Protein 3K2N (pdb70)

Nearest PDB structures (foldseek):
  3k2n-assembly1_B  TM=9.820E-01  e=3.829E-29  Chlorobaculum tepidum TLS
  6oei-assembly1_A-2  TM=9.384E-01  e=1.139E-25  Saccharomyces cerevisiae S288C
  8avv-assembly1_A  TM=6.866E-01  e=2.394E-05  Deinococcus radiodurans R1 = ATCC 13939 = DSM 20539
  8avv-assembly1_B  TM=6.866E-01  e=2.255E-05  Deinococcus radiodurans R1 = ATCC 13939 = DSM 20539
  3hcy-assembly1_B  TM=7.473E-01  e=1.065E-04  Sinorhizobium meliloti 1021

Sequence (348 aa):
SNAALKLQYIGDAIGTIRDPQELFRTVTDKLRLLFAFDSAVIITIDRERREASVFFELRFELPEQLRHQTRSIAGTWLEGHLDDRTVTVASIARDIPSFGADGAPLLWTLHELGRQIVLSPLRSGGRVIGFLSFVSAEEKLWSDGDKSLLSGVSSSIAIAVSNALAYEELRQRESNAALKLQYIGDAIGTIRDPQELFRTVTDKLRLLFAFDSAVIITIDRERREASVFFELRFELPEQLRHQTRSIAGTWLEGHLDDRTVTVASIARDIPSFGADGAPLLWTLHELGRQIVLSPLRSGGRVIGFLSFVSAEEKLWSDGDKSLLSGVSSSIAIAVSNALAYEELRQRE

Structure (mmCIF, N/CA/C/O backbone):
data_3K2N
#
_entry.id   3K2N
#
_cell.length_a   55.121
_cell.length_b   81.250
_cell.length_c   83.522
_cell.angle_alpha   90.00
_cell.angle_beta   90.00
_cell.angle_gamma   90.00
#
_symmetry.space_group_name_H-M   'P 21 21 21'
#
loop_
_entity.id
_entity.type
_entity.pdbx_description
1 polymer 'Sigma-54-dependent transcriptional regulator'
2 water water
#
loop_
_atom_site.group_PDB
_atom_site.id
_atom_site.type_symbol
_atom_site.label_atom_id
_atom_site.label_alt_id
_atom_site.label_comp_id
_atom_site.label_asym_id
_atom_site.label_entity_id
_atom_site.label_seq_id
_atom_site.pdbx_PDB_ins_code
_atom_site.Cartn_x
_atom_site.Cartn_y
_atom_site.Cartn_z
_atom_site.occupancy
_atom_site.B_iso_or_equiv
_atom_site.auth_seq_id
_atom_site.auth_comp_id
_atom_site.auth_asym_id
_atom_site.auth_atom_id
_atom_site.pdbx_PDB_model_num
ATOM 1 N N . SER A 1 1 ? 41.044 61.149 43.920 1.00 105.87 -2 SER A N 1
ATOM 2 C CA . SER A 1 1 ? 39.653 61.231 44.354 1.00 106.27 -2 SER A CA 1
ATOM 3 C C . SER A 1 1 ? 38.692 60.665 43.304 1.00 105.76 -2 SER A C 1
ATOM 4 O O . SER A 1 1 ? 39.016 59.693 42.611 1.00 103.37 -2 SER A O 1
ATOM 7 N N . ASN A 1 2 ? 37.511 61.271 43.199 1.00 102.90 -1 ASN A N 1
ATOM 8 C CA . ASN A 1 2 ? 36.518 60.842 42.223 1.00 99.84 -1 ASN A CA 1
ATOM 9 C C . ASN A 1 2 ? 36.860 61.315 40.805 1.00 90.16 -1 ASN A C 1
ATOM 10 O O . ASN A 1 2 ? 36.215 60.910 39.836 1.00 92.00 -1 ASN A O 1
ATOM 15 N N . ALA A 1 3 ? 37.875 62.166 40.687 1.00 77.26 0 ALA A N 1
ATOM 16 C CA . ALA A 1 3 ? 38.300 62.664 39.382 1.00 68.54 0 ALA A CA 1
ATOM 17 C C . ALA A 1 3 ? 38.675 61.508 38.446 1.00 67.27 0 ALA A C 1
ATOM 18 O O . ALA A 1 3 ? 38.207 61.442 37.308 1.00 62.95 0 ALA A O 1
ATOM 20 N N . ALA A 1 4 ? 39.505 60.590 38.938 1.00 64.88 1 ALA A N 1
ATOM 21 C CA . ALA A 1 4 ? 39.933 59.433 38.148 1.00 64.00 1 ALA A CA 1
ATOM 22 C C . ALA A 1 4 ? 38.807 58.432 37.954 1.00 66.33 1 ALA A C 1
ATOM 23 O O . ALA A 1 4 ? 38.691 57.796 36.905 1.00 62.70 1 ALA A O 1
ATOM 25 N N . LEU A 1 5 ? 37.992 58.294 38.993 1.00 73.44 2 LEU A N 1
ATOM 26 C CA . LEU A 1 5 ? 36.844 57.408 38.981 1.00 69.80 2 LEU A CA 1
ATOM 27 C C . LEU A 1 5 ? 35.903 57.812 37.859 1.00 59.88 2 LEU A C 1
ATOM 28 O O . LEU A 1 5 ? 35.403 56.970 37.110 1.00 61.11 2 LEU A O 1
ATOM 33 N N . LYS A 1 6 ? 35.673 59.115 37.749 1.00 57.48 3 LYS A N 1
ATOM 34 C CA . LYS A 1 6 ? 34.700 59.640 36.799 1.00 62.07 3 LYS A CA 1
ATOM 35 C C . LYS A 1 6 ? 35.206 59.556 35.366 1.00 56.65 3 LYS A C 1
ATOM 36 O O . LYS A 1 6 ? 34.428 59.380 34.433 1.00 60.33 3 LYS A O 1
ATOM 42 N N . LEU A 1 7 ? 36.518 59.692 35.201 1.00 46.50 4 LEU A N 1
ATOM 43 C CA . LEU A 1 7 ? 37.125 59.603 33.890 1.00 43.77 4 LEU A CA 1
ATOM 44 C C . LEU A 1 7 ? 36.991 58.190 33.352 1.00 43.80 4 LEU A C 1
ATOM 45 O O . LEU A 1 7 ? 36.660 57.989 32.192 1.00 45.95 4 LEU A O 1
ATOM 58 N N . GLN A 1 9 ? 34.649 55.910 34.321 1.00 47.07 6 GLN A N 1
ATOM 59 C CA . GLN A 1 9 ? 33.250 55.783 33.946 1.00 55.28 6 GLN A CA 1
ATOM 60 C C . GLN A 1 9 ? 32.928 56.453 32.597 1.00 52.78 6 GLN A C 1
ATOM 61 O O . GLN A 1 9 ? 32.226 55.878 31.762 1.00 58.26 6 GLN A O 1
ATOM 67 N N . TYR A 1 10 ? 33.453 57.649 32.365 1.00 43.95 7 TYR A N 1
ATOM 68 C CA . TYR A 1 10 ? 33.253 58.284 31.074 1.00 47.77 7 TYR A CA 1
ATOM 69 C C . TYR A 1 10 ? 33.791 57.452 29.887 1.00 44.20 7 TYR A C 1
ATOM 70 O O . TYR A 1 10 ? 33.113 57.290 28.877 1.00 48.88 7 TYR A O 1
ATOM 79 N N . ILE A 1 11 ? 35.015 56.953 30.001 1.00 37.54 8 ILE A N 1
ATOM 80 C CA . ILE A 1 11 ? 35.599 56.096 28.972 1.00 46.88 8 ILE A CA 1
ATOM 81 C C . ILE A 1 11 ? 34.752 54.843 28.769 1.00 46.88 8 ILE A C 1
ATOM 82 O O . ILE A 1 11 ? 34.435 54.462 27.641 1.00 53.15 8 ILE A O 1
ATOM 87 N N . GLY A 1 12 ? 34.392 54.202 29.874 1.00 39.70 9 GLY A N 1
ATOM 88 C CA . GLY A 1 12 ? 33.543 53.028 29.827 1.00 43.88 9 GLY A CA 1
ATOM 89 C C . GLY A 1 12 ? 32.312 53.313 29.008 1.00 44.60 9 GLY A C 1
ATOM 90 O O . GLY A 1 12 ? 32.000 52.612 28.052 1.00 51.79 9 GLY A O 1
ATOM 91 N N . ASP A 1 13 ? 31.616 54.369 29.389 1.00 50.35 10 ASP A N 1
ATOM 92 C CA . ASP A 1 13 ? 30.433 54.816 28.678 1.00 57.42 10 ASP A CA 1
ATOM 93 C C . ASP A 1 13 ? 30.735 55.025 27.194 1.00 62.08 10 ASP A C 1
ATOM 94 O O . ASP A 1 13 ? 30.009 54.526 26.327 1.00 67.18 10 ASP A O 1
ATOM 99 N N . ALA A 1 14 ? 31.811 55.755 26.903 1.00 49.99 11 ALA A N 1
ATOM 100 C CA . ALA A 1 14 ? 32.169 56.055 25.523 1.00 43.69 11 ALA A CA 1
ATOM 101 C C . ALA A 1 14 ? 32.372 54.770 24.699 1.00 48.53 11 ALA A C 1
ATOM 102 O O . ALA A 1 14 ? 31.946 54.678 23.550 1.00 41.04 11 ALA A O 1
ATOM 104 N N . ILE A 1 15 ? 33.005 53.773 25.308 1.00 52.08 12 ILE A N 1
ATOM 105 C CA . ILE A 1 15 ? 33.282 52.507 24.644 1.00 47.02 12 ILE A CA 1
ATOM 106 C C . ILE A 1 15 ? 32.016 51.770 24.254 1.00 49.85 12 ILE A C 1
ATOM 107 O O . ILE A 1 15 ? 31.906 51.237 23.138 1.00 56.27 12 ILE A O 1
ATOM 112 N N . GLY A 1 16 ? 31.062 51.736 25.178 1.00 47.77 13 GLY A N 1
ATOM 113 C CA . GLY A 1 16 ? 29.835 50.991 24.971 1.00 56.38 13 GLY A CA 1
ATOM 114 C C . GLY A 1 16 ? 28.798 51.754 24.172 1.00 71.86 13 GLY A C 1
ATOM 115 O O . GLY A 1 16 ? 27.660 51.305 24.022 1.00 75.36 13 GLY A O 1
ATOM 116 N N . THR A 1 17 ? 29.190 52.914 23.657 1.00 77.06 14 THR A N 1
ATOM 117 C CA . THR A 1 17 ? 28.263 53.769 22.931 1.00 72.00 14 THR A CA 1
ATOM 118 C C . THR A 1 17 ? 28.819 54.184 21.577 1.00 70.69 14 THR A C 1
ATOM 119 O O . THR A 1 17 ? 28.248 53.865 20.548 1.00 77.92 14 THR A O 1
ATOM 123 N N . ILE A 1 18 ? 29.935 54.895 21.573 1.00 73.70 15 ILE A N 1
ATOM 124 C CA . ILE A 1 18 ? 30.495 55.386 20.321 1.00 67.61 15 ILE A CA 1
ATOM 125 C C . ILE A 1 18 ? 30.860 54.238 19.403 1.00 71.02 15 ILE A C 1
ATOM 126 O O . ILE A 1 18 ? 31.646 53.365 19.774 1.00 70.65 15 ILE A O 1
ATOM 131 N N . ARG A 1 19 ? 30.290 54.261 18.199 1.00 75.72 16 ARG A N 1
ATOM 132 C CA . ARG A 1 19 ? 30.450 53.176 17.234 1.00 83.84 16 ARG A CA 1
ATOM 133 C C . ARG A 1 19 ? 31.804 53.130 16.512 1.00 87.28 16 ARG A C 1
ATOM 134 O O . ARG A 1 19 ? 32.478 52.096 16.527 1.00 92.67 16 ARG A O 1
ATOM 142 N N . ASP A 1 20 ? 32.211 54.231 15.884 1.00 81.79 17 ASP A N 1
ATOM 143 C CA . ASP A 1 20 ? 33.481 54.225 15.148 1.00 84.65 17 ASP A CA 1
ATOM 144 C C . ASP A 1 20 ? 34.729 54.546 15.992 1.00 80.02 17 ASP A C 1
ATOM 145 O O . ASP A 1 20 ? 34.719 55.457 16.821 1.00 77.94 17 ASP A O 1
ATOM 150 N N . PRO A 1 21 ? 35.812 53.790 15.766 1.00 73.55 18 PRO A N 1
ATOM 151 C CA . PRO A 1 21 ? 37.073 53.871 16.512 1.00 71.73 18 PRO A CA 1
ATOM 152 C C . PRO A 1 21 ? 37.745 55.237 16.480 1.00 67.46 18 PRO A C 1
ATOM 153 O O . PRO A 1 21 ? 38.139 55.738 17.529 1.00 69.78 18 PRO A O 1
ATOM 157 N N . GLN A 1 22 ? 37.895 55.833 15.306 1.00 69.64 19 GLN A N 1
ATOM 158 C CA . GLN A 1 22 ? 38.653 57.074 15.231 1.00 79.60 19 GLN A CA 1
ATOM 159 C C . GLN A 1 22 ? 38.040 58.197 16.060 1.00 77.42 19 GLN A C 1
ATOM 160 O O . GLN A 1 22 ? 38.762 59.024 16.620 1.00 85.59 19 GLN A O 1
ATOM 166 N N . GLU A 1 23 ? 36.718 58.214 16.168 1.00 63.58 20 GLU A N 1
ATOM 167 C CA . GLU A 1 23 ? 36.075 59.223 16.999 1.00 66.31 20 GLU A CA 1
ATOM 168 C C . GLU A 1 23 ? 36.012 58.804 18.471 1.00 68.35 20 GLU A C 1
ATOM 169 O O . GLU A 1 23 ? 35.921 59.655 19.355 1.00 65.19 20 GLU A O 1
ATOM 175 N N . LEU A 1 24 ? 36.051 57.497 18.732 1.00 62.17 21 LEU A N 1
ATOM 176 C CA . LEU A 1 24 ? 36.098 57.005 20.102 1.00 51.53 21 LEU A CA 1
ATOM 177 C C . LEU A 1 24 ? 37.357 57.542 20.738 1.00 60.56 21 LEU A C 1
ATOM 178 O O . LEU A 1 24 ? 37.314 58.229 21.773 1.00 58.06 21 LEU A O 1
ATOM 183 N N . PHE A 1 25 ? 38.479 57.228 20.091 1.00 61.98 22 PHE A N 1
ATOM 184 C CA . PHE A 1 25 ? 39.800 57.503 20.643 1.00 60.43 22 PHE A CA 1
ATOM 185 C C . PHE A 1 25 ? 40.163 58.981 20.666 1.00 52.41 22 PHE A C 1
ATOM 186 O O . PHE A 1 25 ? 40.997 59.396 21.464 1.00 56.12 22 PHE A O 1
ATOM 194 N N . ARG A 1 26 ? 39.532 59.777 19.814 1.00 45.29 23 ARG A N 1
ATOM 195 C CA . ARG A 1 26 ? 39.656 61.228 19.951 1.00 55.88 23 ARG A CA 1
ATOM 196 C C . ARG A 1 26 ? 39.011 61.677 21.266 1.00 52.85 23 ARG A C 1
ATOM 197 O O . ARG A 1 26 ? 39.624 62.381 22.082 1.00 49.33 23 ARG A O 1
ATOM 205 N N . THR A 1 27 ? 37.774 61.245 21.477 1.00 54.90 24 THR A N 1
ATOM 206 C CA . THR A 1 27 ? 37.038 61.629 22.675 1.00 62.26 24 THR A CA 1
ATOM 207 C C . THR A 1 27 ? 37.776 61.202 23.947 1.00 55.13 24 THR A C 1
ATOM 208 O O . THR A 1 27 ? 37.864 61.973 24.912 1.00 51.02 24 THR A O 1
ATOM 212 N N . VAL A 1 28 ? 38.309 59.980 23.930 1.00 45.18 25 VAL A N 1
ATOM 213 C CA . VAL A 1 28 ? 39.061 59.452 25.059 1.00 51.14 25 VAL A CA 1
ATOM 214 C C . VAL A 1 28 ? 40.377 60.210 25.323 1.00 51.63 25 VAL A C 1
ATOM 215 O O . VAL A 1 28 ? 40.663 60.589 26.470 1.00 52.39 25 VAL A O 1
ATOM 219 N N . THR A 1 29 ? 41.175 60.406 24.270 1.00 39.61 26 THR A N 1
ATOM 220 C CA . THR A 1 29 ? 42.398 61.209 24.365 1.00 50.29 26 THR A CA 1
ATOM 221 C C . THR A 1 29 ? 42.127 62.606 24.933 1.00 53.66 26 THR A C 1
ATOM 222 O O . THR A 1 29 ? 42.871 63.099 25.782 1.00 53.69 26 THR A O 1
ATOM 226 N N . ASP A 1 30 ? 41.064 63.245 24.462 1.00 56.52 27 ASP A N 1
ATOM 227 C CA . ASP A 1 30 ? 40.751 64.587 24.927 1.00 78.73 27 ASP A CA 1
ATOM 228 C C . ASP A 1 30 ? 40.471 64.609 26.440 1.00 73.66 27 ASP A C 1
ATOM 229 O O . ASP A 1 30 ? 40.937 65.506 27.168 1.00 64.16 27 ASP A O 1
ATOM 234 N N . LYS A 1 31 ? 39.719 63.617 26.908 1.00 62.34 28 LYS A N 1
ATOM 235 C CA . LYS A 1 31 ? 39.356 63.548 28.316 1.00 62.55 28 LYS A CA 1
ATOM 236 C C . LYS A 1 31 ? 40.546 63.187 29.222 1.00 62.63 28 LYS A C 1
ATOM 237 O O . LYS A 1 31 ? 40.660 63.694 30.334 1.00 54.97 28 LYS A O 1
ATOM 243 N N . LEU A 1 32 ? 41.441 62.330 28.741 1.00 63.79 29 LEU A N 1
ATOM 244 C CA . LEU A 1 32 ? 42.665 62.040 29.475 1.00 53.82 29 LEU A CA 1
ATOM 245 C C . LEU A 1 32 ? 43.359 63.323 29.925 1.00 49.57 29 LEU A C 1
ATOM 246 O O . LEU A 1 32 ? 44.136 63.301 30.880 1.00 53.73 29 LEU A O 1
ATOM 251 N N . ARG A 1 33 ? 43.084 64.434 29.239 1.00 47.32 30 ARG A N 1
ATOM 252 C CA . ARG A 1 33 ? 43.765 65.715 29.512 1.00 53.71 30 ARG A CA 1
ATOM 253 C C . ARG A 1 33 ? 43.294 66.387 30.807 1.00 55.97 30 ARG A C 1
ATOM 254 O O . ARG A 1 33 ? 43.843 67.396 31.231 1.00 53.17 30 ARG A O 1
ATOM 262 N N . LEU A 1 34 ? 42.271 65.817 31.429 1.00 54.91 31 LEU A N 1
ATOM 263 C CA . LEU A 1 34 ? 41.795 66.320 32.699 1.00 51.24 31 LEU A CA 1
ATOM 264 C C . LEU A 1 34 ? 42.646 65.785 33.839 1.00 55.17 31 LEU A C 1
ATOM 265 O O . LEU A 1 34 ? 42.816 66.462 34.861 1.00 59.18 31 LEU A O 1
ATOM 270 N N . LEU A 1 35 ? 43.203 64.585 33.666 1.00 54.54 32 LEU A N 1
ATOM 271 C CA . LEU A 1 35 ? 44.128 64.053 34.675 1.00 46.44 32 LEU A CA 1
ATOM 272 C C . LEU A 1 35 ? 45.621 64.134 34.320 1.00 38.86 32 LEU A C 1
ATOM 273 O O . LEU A 1 35 ? 46.463 64.185 35.196 1.00 46.42 32 LEU A O 1
ATOM 278 N N . PHE A 1 36 ? 45.952 64.151 33.042 1.00 34.88 33 PHE A N 1
ATOM 279 C CA . PHE A 1 36 ? 47.330 63.902 32.655 1.00 36.73 33 PHE A CA 1
ATOM 280 C C . PHE A 1 36 ? 47.811 65.010 31.748 1.00 40.97 33 PHE A C 1
ATOM 281 O O . PHE A 1 36 ? 47.037 65.554 30.963 1.00 47.73 33 PHE A O 1
ATOM 289 N N . ALA A 1 37 ? 49.082 65.365 31.893 1.00 37.57 34 ALA A N 1
ATOM 290 C CA . ALA A 1 37 ? 49.691 66.386 31.060 1.00 42.43 34 ALA A CA 1
ATOM 291 C C . ALA A 1 37 ? 50.589 65.746 29.987 1.00 49.89 34 ALA A C 1
ATOM 292 O O . ALA A 1 37 ? 51.374 64.837 30.283 1.00 59.07 34 ALA A O 1
ATOM 294 N N . PHE A 1 38 ? 50.441 66.211 28.744 1.00 34.67 35 PHE A N 1
ATOM 295 C CA . PHE A 1 38 ? 51.203 65.708 27.614 1.00 45.09 35 PHE A CA 1
ATOM 296 C C . PHE A 1 38 ? 50.839 66.617 26.464 1.00 46.32 35 PHE A C 1
ATOM 297 O O . PHE A 1 38 ? 49.768 67.214 26.462 1.00 46.96 35 PHE A O 1
ATOM 305 N N . ASP A 1 39 ? 51.724 66.721 25.484 1.00 36.28 36 ASP A N 1
ATOM 306 C CA . ASP A 1 39 ? 51.406 67.490 24.312 1.00 39.44 36 ASP A CA 1
ATOM 307 C C . ASP A 1 39 ? 50.824 66.586 23.223 1.00 44.54 36 ASP A C 1
ATOM 308 O O . ASP A 1 39 ? 49.882 66.980 22.541 1.00 55.03 36 ASP A O 1
ATOM 313 N N . SER A 1 40 ? 51.346 65.368 23.086 1.00 43.25 37 SER A N 1
ATOM 314 C CA . SER A 1 40 ? 50.934 64.473 21.994 1.00 41.57 37 SER A CA 1
ATOM 315 C C . SER A 1 40 ? 50.785 63.026 22.438 1.00 45.93 37 SER A C 1
ATOM 316 O O . SER A 1 40 ? 51.614 62.512 23.178 1.00 48.13 37 SER A O 1
ATOM 319 N N . ALA A 1 41 ? 49.750 62.351 21.952 1.00 46.77 38 ALA A N 1
ATOM 320 C CA . ALA A 1 41 ? 49.516 60.971 22.358 1.00 48.59 38 ALA A CA 1
ATOM 321 C C . ALA A 1 41 ? 49.336 60.024 21.170 1.00 53.66 38 ALA A C 1
ATOM 322 O O . ALA A 1 41 ? 48.794 60.415 20.141 1.00 53.38 38 ALA A O 1
ATOM 324 N N . VAL A 1 42 ? 49.807 58.783 21.309 1.00 51.03 39 VAL A N 1
ATOM 325 C CA . VAL A 1 42 ? 49.584 57.758 20.282 1.00 47.31 39 VAL A CA 1
ATOM 326 C C . VAL A 1 42 ? 49.328 56.384 20.882 1.00 50.26 39 VAL A C 1
ATOM 327 O O . VAL A 1 42 ? 49.858 56.029 21.929 1.00 51.01 39 VAL A O 1
ATOM 331 N N . ILE A 1 43 ? 48.494 55.614 20.204 1.00 46.51 40 ILE A N 1
ATOM 332 C CA . ILE A 1 43 ? 48.304 54.231 20.554 1.00 35.68 40 ILE A CA 1
ATOM 333 C C . ILE A 1 43 ? 49.018 53.430 19.487 1.00 43.68 40 ILE A C 1
ATOM 334 O O . ILE A 1 43 ? 48.744 53.572 18.304 1.00 47.66 40 ILE A O 1
ATOM 339 N N . ILE A 1 44 ? 49.936 52.588 19.922 1.00 44.63 41 ILE A N 1
ATOM 340 C CA . ILE A 1 44 ? 50.715 51.757 19.030 1.00 45.39 41 ILE A CA 1
ATOM 341 C C . ILE A 1 44 ? 50.392 50.328 19.356 1.00 36.35 41 ILE A C 1
ATOM 342 O O . ILE A 1 44 ? 50.256 49.974 20.522 1.00 35.09 41 ILE A O 1
ATOM 347 N N . THR A 1 45 ? 50.266 49.504 18.329 1.00 38.59 42 THR A N 1
ATOM 3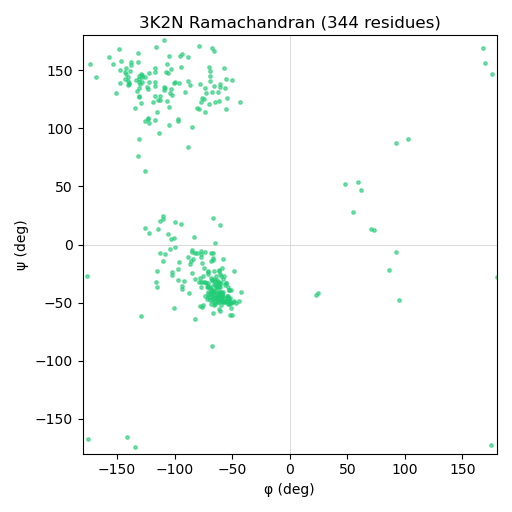48 C CA . THR A 1 45 ? 50.062 48.090 18.551 1.00 40.08 42 THR A CA 1
ATOM 349 C C . THR A 1 45 ? 51.322 47.347 18.200 1.00 38.84 42 THR A C 1
ATOM 350 O O . THR A 1 45 ? 52.074 47.742 17.306 1.00 44.66 42 THR A O 1
ATOM 354 N N . ILE A 1 46 ? 51.531 46.258 18.916 1.00 33.75 43 ILE A N 1
ATOM 355 C CA . ILE A 1 46 ? 52.754 45.476 18.838 1.00 40.14 43 ILE A CA 1
ATOM 356 C C . ILE A 1 46 ? 52.524 44.119 18.151 1.00 40.40 43 ILE A C 1
ATOM 357 O O . ILE A 1 46 ? 51.530 43.457 18.416 1.00 44.87 43 ILE A O 1
ATOM 362 N N . ASP A 1 47 ? 53.422 43.732 17.245 1.00 39.79 44 ASP A N 1
ATOM 363 C CA . ASP A 1 47 ? 53.462 42.362 16.715 1.00 41.61 44 ASP A CA 1
ATOM 364 C C . ASP A 1 47 ? 54.763 41.703 17.189 1.00 46.75 44 ASP A C 1
ATOM 365 O O . ASP A 1 47 ? 55.814 41.878 16.573 1.00 45.41 44 ASP A O 1
ATOM 370 N N . ARG A 1 48 ? 54.696 40.956 18.288 1.00 54.22 45 ARG A N 1
ATOM 371 C CA . ARG A 1 48 ? 55.915 40.527 18.964 1.00 59.03 45 ARG A CA 1
ATOM 372 C C . ARG A 1 48 ? 56.773 39.648 18.075 1.00 56.61 45 ARG A C 1
ATOM 373 O O . ARG A 1 48 ? 57.980 39.846 17.995 1.00 64.11 45 ARG A O 1
ATOM 381 N N . GLU A 1 49 ? 56.139 38.694 17.401 1.00 52.55 46 GLU A N 1
ATOM 382 C CA . GLU A 1 49 ? 56.848 37.740 16.552 1.00 59.11 46 GLU A CA 1
ATOM 383 C C . GLU A 1 49 ? 57.402 38.355 15.284 1.00 65.16 46 GLU A C 1
ATOM 384 O O . GLU A 1 49 ? 58.524 38.036 14.879 1.00 65.48 46 GLU A O 1
ATOM 390 N N . ARG A 1 50 ? 56.625 39.229 14.648 1.00 59.26 47 ARG A N 1
ATOM 391 C CA . ARG A 1 50 ? 57.143 39.931 13.480 1.00 54.05 47 ARG A CA 1
ATOM 392 C C . ARG A 1 50 ? 58.094 41.059 13.871 1.00 48.48 47 ARG A C 1
ATOM 393 O O . ARG A 1 50 ? 58.780 41.598 13.012 1.00 52.35 47 ARG A O 1
ATOM 401 N N . ARG A 1 51 ? 58.154 41.393 15.163 1.00 45.65 48 ARG A N 1
ATOM 402 C CA . ARG A 1 51 ? 59.037 42.459 15.647 1.00 42.80 48 ARG A CA 1
ATOM 403 C C . ARG A 1 51 ? 58.664 43.767 14.959 1.00 36.18 48 ARG A C 1
ATOM 404 O O . ARG A 1 51 ? 59.498 44.422 14.342 1.00 40.96 48 ARG A O 1
ATOM 412 N N . GLU A 1 52 ? 57.394 44.126 15.049 1.00 32.96 49 GLU A N 1
ATOM 413 C CA . GLU A 1 52 ? 56.885 45.274 14.334 1.00 35.96 49 GLU A CA 1
ATOM 414 C C . GLU A 1 52 ? 55.942 46.111 15.184 1.00 39.93 49 GLU A C 1
ATOM 415 O O . GLU A 1 52 ? 55.341 45.622 16.126 1.00 38.73 49 GLU A O 1
ATOM 421 N N . ALA A 1 53 ? 55.798 47.379 14.832 1.00 40.79 50 ALA A N 1
ATOM 422 C CA . ALA A 1 53 ? 54.861 48.240 15.532 1.00 39.18 50 ALA A CA 1
ATOM 423 C C . ALA A 1 53 ? 53.978 48.998 14.547 1.00 38.19 50 ALA A C 1
ATOM 424 O O . ALA A 1 53 ? 54.456 49.447 13.517 1.00 47.12 50 ALA A O 1
ATOM 426 N N . SER A 1 54 ? 52.693 49.141 14.867 1.00 35.00 51 SER A N 1
ATOM 427 C CA . SER A 1 54 ? 51.781 49.881 13.995 1.00 39.42 51 SER A CA 1
ATOM 428 C C . SER A 1 54 ? 51.140 51.034 14.728 1.00 41.79 51 SER A C 1
ATOM 429 O O . SER A 1 54 ? 50.758 50.909 15.888 1.00 45.74 51 SER A O 1
ATOM 432 N N . VAL A 1 55 ? 51.011 52.158 14.040 1.00 44.94 52 VAL A N 1
ATOM 433 C CA . VAL A 1 55 ? 50.273 53.282 14.589 1.00 47.22 52 VAL A CA 1
ATOM 434 C C . VAL A 1 55 ? 48.795 52.952 14.537 1.00 47.81 52 VAL A C 1
ATOM 435 O O . VAL A 1 55 ? 48.214 52.809 13.471 1.00 48.36 52 VAL A O 1
ATOM 439 N N . PHE A 1 56 ? 48.185 52.813 15.698 1.00 47.08 53 PHE A N 1
ATOM 440 C CA . PHE A 1 56 ? 46.781 52.467 15.753 1.00 47.75 53 PHE A CA 1
ATOM 441 C C . PHE A 1 56 ? 45.939 53.740 15.807 1.00 49.11 53 PHE A C 1
ATOM 442 O O . PHE A 1 56 ? 44.822 53.789 15.291 1.00 57.67 53 PHE A O 1
ATOM 450 N N . PHE A 1 57 ? 46.498 54.775 16.417 1.00 42.57 54 PHE A N 1
ATOM 451 C CA . PHE A 1 57 ? 45.814 56.040 16.541 1.00 43.69 54 PHE A CA 1
ATOM 452 C C . PHE A 1 57 ? 46.792 57.109 17.007 1.00 49.92 54 PHE A C 1
ATOM 453 O O . PHE A 1 57 ? 47.697 56.848 17.812 1.00 47.26 54 PHE A O 1
ATOM 461 N N . GLU A 1 58 ? 46.610 58.321 16.502 1.00 57.76 55 GLU A N 1
ATOM 462 C CA . GLU A 1 58 ? 47.488 59.420 16.876 1.00 60.64 55 GLU A CA 1
ATOM 463 C C . GLU A 1 58 ? 46.738 60.744 17.034 1.00 57.78 55 GLU A C 1
ATOM 464 O O . GLU A 1 58 ? 45.712 60.991 16.394 1.00 58.00 55 GLU A O 1
ATOM 478 N N . LEU A 1 60 ? 48.776 64.137 17.172 1.00 59.62 57 LEU A N 1
ATOM 479 C CA . LEU A 1 60 ? 50.074 64.811 17.203 1.00 58.20 57 LEU A CA 1
ATOM 480 C C . LEU A 1 60 ? 50.008 66.338 17.162 1.00 66.92 57 LEU A C 1
ATOM 481 O O . LEU A 1 60 ? 49.135 66.909 16.515 1.00 68.84 57 LEU A O 1
ATOM 486 N N . ARG A 1 61 ? 50.947 66.997 17.837 1.00 70.53 58 ARG A N 1
ATOM 487 C CA . ARG A 1 61 ? 51.046 68.455 17.761 1.00 77.49 58 ARG A CA 1
ATOM 488 C C . ARG A 1 61 ? 52.256 68.907 16.956 1.00 83.64 58 ARG A C 1
ATOM 489 O O . ARG A 1 61 ? 52.434 70.099 16.678 1.00 83.37 58 ARG A O 1
ATOM 497 N N . PHE A 1 62 ? 53.095 67.944 16.604 1.00 78.54 59 PHE A N 1
ATOM 498 C CA . PHE A 1 62 ? 54.192 68.195 15.692 1.00 72.89 59 PHE A CA 1
ATOM 499 C C . PHE A 1 62 ? 53.860 67.511 14.384 1.00 76.47 59 PHE A C 1
ATOM 500 O O . PHE A 1 62 ? 52.838 66.831 14.266 1.00 78.72 59 PHE A O 1
ATOM 508 N N . GLU A 1 63 ? 54.716 67.706 13.393 1.00 76.69 60 GLU A N 1
ATOM 509 C CA . GLU A 1 63 ? 54.672 66.873 12.210 1.00 84.30 60 GLU A CA 1
ATOM 510 C C . GLU A 1 63 ? 56.050 66.319 11.901 1.00 77.60 60 GLU A C 1
ATOM 511 O O . GLU A 1 63 ? 57.011 67.071 11.718 1.00 81.27 60 GLU A O 1
ATOM 517 N N . LEU A 1 64 ? 56.137 64.996 11.864 1.00 64.64 61 LEU A N 1
ATOM 518 C CA . LEU A 1 64 ? 57.384 64.320 11.542 1.00 71.55 61 LEU A CA 1
ATOM 519 C C . LEU A 1 64 ? 57.534 64.113 10.022 1.00 78.14 61 LEU A C 1
ATOM 520 O O . LEU A 1 64 ? 56.550 64.228 9.279 1.00 71.97 61 LEU A O 1
ATOM 525 N N . PRO A 1 65 ? 58.775 63.854 9.554 1.00 81.66 62 PRO A N 1
ATOM 526 C CA . PRO A 1 65 ? 59.016 63.631 8.126 1.00 87.84 62 PRO A CA 1
ATOM 527 C C . PRO A 1 65 ? 58.369 62.338 7.639 1.00 93.30 62 PRO A C 1
ATOM 528 O O . PRO A 1 65 ? 57.925 61.510 8.441 1.00 92.01 62 PRO A O 1
ATOM 532 N N . GLU A 1 66 ? 58.347 62.169 6.323 1.00 98.15 63 GLU A N 1
ATOM 533 C CA . GLU A 1 66 ? 57.597 61.098 5.682 1.00 106.49 63 GLU A CA 1
ATOM 534 C C . GLU A 1 66 ? 58.184 59.703 5.904 1.00 103.06 63 GLU A C 1
ATOM 535 O O . GLU A 1 66 ? 57.441 58.747 6.144 1.00 104.41 63 GLU A O 1
ATOM 541 N N . GLN A 1 67 ? 59.507 59.582 5.817 1.00 94.94 64 GLN A N 1
ATOM 542 C CA . GLN A 1 67 ? 60.164 58.287 5.996 1.00 94.51 64 GLN A CA 1
ATOM 543 C C . GLN A 1 67 ? 59.796 57.667 7.341 1.00 83.61 64 GLN A C 1
ATOM 544 O O . GLN A 1 67 ? 59.670 56.447 7.467 1.00 77.10 64 GLN A O 1
ATOM 550 N N . LEU A 1 68 ? 59.627 58.526 8.339 1.00 82.84 65 LEU A N 1
ATOM 551 C CA . LEU A 1 68 ? 59.246 58.105 9.681 1.00 88.02 65 LEU A CA 1
ATOM 552 C C . LEU A 1 68 ? 57.734 58.187 9.867 1.00 81.69 65 LEU A C 1
ATOM 553 O O . LEU A 1 68 ? 57.237 58.198 10.994 1.00 66.10 65 LEU A O 1
ATOM 558 N N . ARG A 1 69 ? 57.007 58.251 8.757 1.00 83.35 66 ARG A N 1
ATOM 559 C CA . ARG A 1 69 ? 55.564 58.411 8.815 1.00 81.60 66 ARG A CA 1
ATOM 560 C C . ARG A 1 69 ? 54.855 57.148 8.370 1.00 78.28 66 ARG A C 1
ATOM 561 O O . ARG A 1 69 ? 53.690 57.196 7.967 1.00 74.23 66 ARG A O 1
ATOM 569 N N . HIS A 1 70 ? 55.561 56.021 8.446 1.00 76.49 67 HIS A N 1
ATOM 570 C CA . HIS A 1 70 ? 54.981 54.730 8.085 1.00 76.88 67 HIS A CA 1
ATOM 571 C C . HIS A 1 70 ? 54.086 54.186 9.180 1.00 65.68 67 HIS A C 1
ATOM 572 O O . HIS A 1 70 ? 54.416 54.271 10.353 1.00 70.38 67 HIS A O 1
ATOM 579 N N . GLN A 1 71 ? 52.952 53.622 8.791 1.00 58.87 68 GLN A N 1
ATOM 580 C CA . GLN A 1 71 ? 52.048 53.038 9.760 1.00 59.55 68 GLN A CA 1
ATOM 581 C C . GLN A 1 71 ? 52.669 51.823 10.484 1.00 56.14 68 GLN A C 1
ATOM 582 O O . GLN A 1 71 ? 52.402 51.604 11.665 1.00 51.36 68 GLN A O 1
ATOM 588 N N . THR A 1 72 ? 53.492 51.044 9.777 1.00 52.07 69 THR A N 1
ATOM 589 C CA . THR A 1 72 ? 54.176 49.890 10.370 1.00 50.44 69 THR A CA 1
ATOM 590 C C . THR A 1 72 ? 55.678 49.870 10.071 1.00 54.31 69 THR A C 1
ATOM 591 O O . THR A 1 72 ? 56.101 50.068 8.934 1.00 58.29 69 THR A O 1
ATOM 595 N N . ARG A 1 73 ? 56.474 49.598 11.101 1.00 54.15 70 ARG A N 1
ATOM 596 C CA . ARG A 1 73 ? 57.928 49.554 10.990 1.00 54.98 70 ARG A CA 1
ATOM 597 C C . ARG A 1 73 ? 58.499 48.496 11.931 1.00 52.24 70 ARG A C 1
ATOM 598 O O . ARG A 1 73 ? 57.851 48.113 12.904 1.00 51.06 70 ARG A O 1
ATOM 606 N N . SER A 1 74 ? 59.709 48.023 11.647 1.00 48.99 71 SER A N 1
ATOM 607 C CA . SER A 1 74 ? 60.384 47.087 12.549 1.00 49.65 71 SER A CA 1
ATOM 608 C C . SER A 1 74 ? 60.776 47.781 13.830 1.00 49.76 71 SER A C 1
ATOM 609 O O . SER A 1 74 ? 61.063 48.980 13.844 1.00 51.25 71 SER A O 1
ATOM 612 N N . ILE A 1 75 ? 60.788 47.016 14.911 1.00 49.83 72 ILE A N 1
ATOM 613 C CA . ILE A 1 75 ? 61.316 47.496 16.171 1.00 47.34 72 ILE A CA 1
ATOM 614 C C . ILE A 1 75 ? 62.378 46.526 16.659 1.00 44.95 72 ILE A C 1
ATOM 615 O O . ILE A 1 75 ? 62.775 46.572 17.827 1.00 48.79 72 ILE A O 1
ATOM 620 N N . ALA A 1 76 ? 62.819 45.645 15.758 1.00 39.15 73 ALA A N 1
ATOM 621 C CA . ALA A 1 76 ? 63.881 44.681 16.046 1.00 44.40 73 ALA A CA 1
ATOM 622 C C . ALA A 1 76 ? 65.157 45.360 16.543 1.00 52.36 73 ALA A C 1
ATOM 623 O O . ALA A 1 76 ? 65.775 46.144 15.815 1.00 53.91 73 ALA A O 1
ATOM 625 N N . GLY A 1 77 ? 65.531 45.045 17.786 1.00 47.51 74 GLY A N 1
ATOM 626 C CA . GLY A 1 77 ? 66.711 45.592 18.426 1.00 42.81 74 GLY A CA 1
ATOM 627 C C . GLY A 1 77 ? 66.594 47.042 18.853 1.00 48.92 74 GLY A C 1
ATOM 628 O O . GLY A 1 77 ? 67.595 47.667 19.191 1.00 57.09 74 GLY A O 1
ATOM 629 N N . THR A 1 78 ? 65.384 47.593 18.837 1.00 50.54 75 THR A N 1
ATOM 630 C CA . THR A 1 78 ? 65.214 48.986 19.235 1.00 44.95 75 THR A CA 1
ATOM 631 C C . THR A 1 78 ? 64.853 49.077 20.702 1.00 44.78 75 THR A C 1
ATOM 632 O O . THR A 1 78 ? 64.448 48.096 21.322 1.00 46.11 75 THR A O 1
ATOM 636 N N . TRP A 1 79 ? 64.999 50.277 21.249 1.00 40.15 76 TRP A N 1
ATOM 637 C CA . TRP A 1 79 ? 64.737 50.519 22.657 1.00 31.68 76 TRP A CA 1
ATOM 638 C C . TRP A 1 79 ? 63.345 50.023 23.067 1.00 41.71 76 TRP A C 1
ATOM 639 O O . TRP A 1 79 ? 63.169 49.465 24.149 1.00 47.06 76 TRP A O 1
ATOM 650 N N . LEU A 1 80 ? 62.359 50.225 22.196 1.00 46.89 77 LEU A N 1
ATOM 651 C CA . LEU A 1 80 ? 60.984 49.886 22.515 1.00 42.23 77 LEU A CA 1
ATOM 652 C C . LEU A 1 80 ? 60.787 48.378 22.694 1.00 49.18 77 LEU A C 1
ATOM 653 O O . LEU A 1 80 ? 59.982 47.942 23.525 1.00 47.72 77 LEU A O 1
ATOM 658 N N . GLU A 1 81 ? 61.533 47.589 21.924 1.00 45.45 78 GLU A N 1
ATOM 659 C CA . GLU A 1 81 ? 61.383 46.143 21.959 1.00 47.40 78 GLU A CA 1
ATOM 660 C C . GLU A 1 81 ? 61.706 45.613 23.348 1.00 45.03 78 GLU A C 1
ATOM 661 O O . GLU A 1 81 ? 61.277 44.523 23.731 1.00 51.31 78 GLU A O 1
ATOM 667 N N . GLY A 1 82 ? 62.464 46.394 24.103 1.00 40.19 79 GLY A N 1
ATOM 668 C CA . GLY A 1 82 ? 62.826 46.005 25.455 1.00 38.61 79 GLY A CA 1
ATOM 669 C C . GLY A 1 82 ? 61.730 46.265 26.483 1.00 43.13 79 GLY A C 1
ATOM 670 O O . GLY A 1 82 ? 61.863 45.855 27.618 1.00 45.59 79 GLY A O 1
ATOM 671 N N . HIS A 1 83 ? 60.649 46.937 26.092 1.00 39.89 80 HIS A N 1
ATOM 672 C CA . HIS A 1 83 ? 59.536 47.166 27.000 1.00 40.85 80 HIS A CA 1
ATOM 673 C C . HIS A 1 83 ? 58.370 46.212 26.781 1.00 42.45 80 HIS A C 1
ATOM 674 O O . HIS A 1 83 ? 57.318 46.327 27.406 1.00 39.13 80 HIS A O 1
ATOM 681 N N . LEU A 1 84 ? 58.572 45.249 25.902 1.00 44.67 81 LEU A N 1
ATOM 682 C CA . LEU A 1 84 ? 57.515 44.308 25.567 1.00 49.25 81 LEU A CA 1
ATOM 683 C C . LEU A 1 84 ? 56.926 43.504 26.749 1.00 41.59 81 LEU A C 1
ATOM 684 O O . LEU A 1 84 ? 55.879 42.882 26.609 1.00 52.75 81 LEU A O 1
ATOM 689 N N . ASP A 1 85 ? 57.578 43.527 27.907 1.00 35.23 82 ASP A N 1
ATOM 690 C CA . ASP A 1 85 ? 57.091 42.820 29.098 1.00 45.48 82 ASP A CA 1
ATOM 691 C C . ASP A 1 85 ? 56.692 43.726 30.259 1.00 50.75 82 ASP A C 1
ATOM 692 O O . ASP A 1 85 ? 56.508 43.246 31.386 1.00 51.42 82 ASP A O 1
ATOM 697 N N . ASP A 1 86 ? 56.564 45.023 29.999 1.00 40.08 83 ASP A N 1
ATOM 698 C CA . ASP A 1 86 ? 56.282 45.960 31.072 1.00 42.53 83 ASP A CA 1
ATOM 699 C C . ASP A 1 86 ? 54.926 45.780 31.735 1.00 41.60 83 ASP A C 1
ATOM 700 O O . ASP A 1 86 ? 53.894 45.608 31.066 1.00 42.96 83 ASP A O 1
ATOM 705 N N . ARG A 1 87 ? 54.939 45.861 33.063 1.00 47.00 84 ARG A N 1
ATOM 706 C CA . ARG A 1 87 ? 53.713 45.925 33.842 1.00 51.73 84 ARG A CA 1
ATOM 707 C C . ARG A 1 87 ? 53.364 47.385 34.187 1.00 57.99 84 ARG A C 1
ATOM 708 O O . ARG A 1 87 ? 52.188 47.723 34.283 1.00 67.90 84 ARG A O 1
ATOM 716 N N . THR A 1 88 ? 54.369 48.254 34.341 1.00 46.30 85 THR A N 1
ATOM 717 C CA . THR A 1 88 ? 54.119 49.620 34.832 1.00 45.35 85 THR A CA 1
ATOM 718 C C . THR A 1 88 ? 54.447 50.715 33.830 1.00 40.57 85 THR A C 1
ATOM 719 O O . THR A 1 88 ? 55.062 50.457 32.808 1.00 38.10 85 THR A O 1
ATOM 723 N N . VAL A 1 89 ? 54.052 51.949 34.149 1.00 45.84 86 VAL A N 1
ATOM 724 C CA . VAL A 1 89 ? 54.316 53.112 33.282 1.00 36.19 86 VAL A CA 1
ATOM 725 C C . VAL A 1 89 ? 55.800 53.504 33.229 1.00 36.53 86 VAL A C 1
ATOM 726 O O . VAL A 1 89 ? 56.537 53.352 34.197 1.00 44.75 86 VAL A O 1
ATOM 730 N N . THR A 1 90 ? 56.241 53.970 32.071 1.00 38.59 87 THR A N 1
ATOM 731 C CA . THR A 1 90 ? 57.600 54.468 31.908 1.00 38.04 87 THR A CA 1
ATOM 732 C C . THR A 1 90 ? 57.589 55.948 31.509 1.00 41.82 87 THR A C 1
ATOM 733 O O . THR A 1 90 ? 56.980 56.337 30.505 1.00 40.84 87 THR A O 1
ATOM 737 N N . VAL A 1 91 ? 58.254 56.765 32.317 1.00 36.81 88 VAL A N 1
ATOM 738 C CA . VAL A 1 91 ? 58.437 58.163 32.017 1.00 39.52 88 VAL A CA 1
ATOM 739 C C . VAL A 1 91 ? 59.910 58.373 31.814 1.00 43.97 88 VAL A C 1
ATOM 740 O O . VAL A 1 91 ? 60.689 58.204 32.743 1.00 54.28 88 VAL A O 1
ATOM 744 N N . ALA A 1 92 ? 60.294 58.720 30.591 1.00 36.78 89 ALA A N 1
ATOM 745 C CA . ALA A 1 92 ? 61.703 58.838 30.250 1.00 39.01 89 ALA A CA 1
ATOM 746 C C . ALA A 1 92 ? 62.071 60.149 29.554 1.00 39.61 89 ALA A C 1
ATOM 747 O O . ALA A 1 92 ? 61.353 60.625 28.658 1.00 41.36 89 ALA A O 1
ATOM 749 N N . SER A 1 93 ? 63.209 60.708 29.956 1.00 25.38 90 SER A N 1
ATOM 750 C CA . SER A 1 93 ? 63.875 61.755 29.179 1.00 44.83 90 SER A CA 1
ATOM 751 C C . SER A 1 93 ? 64.457 61.140 27.903 1.00 37.15 90 SER A C 1
ATOM 752 O O . SER A 1 93 ? 65.263 60.205 27.972 1.00 38.51 90 SER A O 1
ATOM 755 N N . ILE A 1 94 ? 64.020 61.652 26.752 1.00 34.57 91 ILE A N 1
ATOM 756 C CA . ILE A 1 94 ? 64.469 61.194 25.428 1.00 43.09 91 ILE A CA 1
ATOM 757 C C . ILE A 1 94 ? 65.989 61.206 25.300 1.00 43.73 91 ILE A C 1
ATOM 758 O O . ILE A 1 94 ? 66.596 60.236 24.849 1.00 51.86 91 ILE A O 1
ATOM 763 N N . ALA A 1 95 ? 66.593 62.307 25.726 1.00 42.66 92 ALA A N 1
ATOM 764 C CA . ALA A 1 95 ? 68.027 62.504 25.594 1.00 38.60 92 ALA A CA 1
ATOM 765 C C . ALA A 1 95 ? 68.879 61.935 26.729 1.00 43.68 92 ALA A C 1
ATOM 766 O O . ALA A 1 95 ? 70.087 61.792 26.558 1.00 53.02 92 ALA A O 1
ATOM 768 N N . ARG A 1 96 ? 68.283 61.618 27.880 1.00 46.45 93 ARG A N 1
ATOM 769 C CA . ARG A 1 96 ? 69.063 61.049 28.995 1.00 43.58 93 ARG A CA 1
ATOM 770 C C . ARG A 1 96 ? 68.702 59.609 29.391 1.00 45.68 93 ARG A C 1
ATOM 771 O O . ARG A 1 96 ? 69.579 58.839 29.759 1.00 43.92 93 ARG A O 1
ATOM 779 N N . ASP A 1 97 ? 67.419 59.249 29.327 1.00 47.95 94 ASP A N 1
ATOM 780 C CA . ASP A 1 97 ? 66.952 57.995 29.933 1.00 47.66 94 ASP A CA 1
ATOM 781 C C . ASP A 1 97 ? 67.015 56.762 29.044 1.00 51.27 94 ASP A C 1
ATOM 782 O O . ASP A 1 97 ? 66.842 55.650 29.536 1.00 47.33 94 ASP A O 1
ATOM 787 N N . ILE A 1 98 ? 67.280 56.974 27.752 1.00 53.38 95 ILE A N 1
ATOM 788 C CA . ILE A 1 98 ? 67.277 55.923 26.732 1.00 46.54 95 ILE A CA 1
ATOM 789 C C . ILE A 1 98 ? 68.657 55.698 26.076 1.00 49.43 95 ILE A C 1
ATOM 790 O O . ILE A 1 98 ? 69.115 56.514 25.246 1.00 33.26 95 ILE A O 1
ATOM 795 N N . PRO A 1 99 ? 69.308 54.566 26.422 1.00 50.86 96 PRO A N 1
ATOM 796 C CA . PRO A 1 99 ? 70.680 54.230 26.006 1.00 44.94 96 PRO A CA 1
ATOM 797 C C . PRO A 1 99 ? 70.881 54.198 24.479 1.00 54.24 96 PRO A C 1
ATOM 798 O O . PRO A 1 99 ? 71.993 54.426 24.020 1.00 52.67 96 PRO A O 1
ATOM 802 N N . SER A 1 100 ? 69.825 53.912 23.717 1.00 60.86 97 SER A N 1
ATOM 803 C CA . SER A 1 100 ? 69.883 53.902 22.252 1.00 56.67 97 SER A CA 1
ATOM 804 C C . SER A 1 100 ? 70.095 55.290 21.666 1.00 58.86 97 SER A C 1
ATOM 805 O O . SER A 1 100 ? 70.665 55.423 20.589 1.00 54.54 97 SER A O 1
ATOM 808 N N . PHE A 1 101 ? 69.599 56.314 22.360 1.00 59.67 98 PHE A N 1
ATOM 809 C CA . PHE A 1 101 ? 69.507 57.657 21.793 1.00 54.04 98 PHE A CA 1
ATOM 810 C C . PHE A 1 101 ? 70.745 58.087 21.013 1.00 64.27 98 PHE A C 1
ATOM 811 O O . PHE A 1 101 ? 71.859 58.124 21.540 1.00 59.76 98 PHE A O 1
ATOM 819 N N . GLY A 1 102 ? 70.506 58.426 19.750 1.00 76.31 99 GLY A N 1
ATOM 820 C CA . GLY A 1 102 ? 71.502 58.947 18.837 1.00 84.33 99 GLY A CA 1
ATOM 821 C C . GLY A 1 102 ? 70.857 58.892 17.460 1.00 93.40 99 GLY A C 1
ATOM 822 O O . GLY A 1 102 ? 69.792 58.283 17.317 1.00 89.23 99 GLY A O 1
ATOM 823 N N . ALA A 1 103 ? 71.483 59.518 16.459 1.00 97.31 100 ALA A N 1
ATOM 824 C CA . ALA A 1 103 ? 70.993 59.462 15.076 1.00 96.97 100 ALA A CA 1
ATOM 825 C C . ALA A 1 103 ? 71.151 58.050 14.510 1.00 106.17 100 ALA A C 1
ATOM 826 O O . ALA A 1 103 ? 70.662 57.738 13.420 1.00 105.41 100 ALA A O 1
ATOM 828 N N . ASP A 1 104 ? 71.823 57.211 15.297 1.00 110.72 101 ASP A N 1
ATOM 829 C CA . ASP A 1 104 ? 72.232 55.848 14.949 1.00 104.60 101 ASP A CA 1
ATOM 830 C C . ASP A 1 104 ? 71.094 54.833 14.788 1.00 95.70 101 ASP A C 1
ATOM 831 O O . ASP A 1 104 ? 70.607 54.600 13.678 1.00 81.78 101 ASP A O 1
ATOM 836 N N . GLY A 1 105 ? 70.700 54.216 15.904 1.00 100.67 102 GLY A N 1
ATOM 837 C CA . GLY A 1 105 ? 69.707 53.152 15.914 1.00 101.62 102 GLY A CA 1
ATOM 838 C C . GLY A 1 105 ? 68.345 53.603 16.413 1.00 99.79 102 GLY A C 1
ATOM 839 O O . GLY A 1 105 ? 67.377 52.834 16.412 1.00 98.19 102 GLY A O 1
ATOM 840 N N . ALA A 1 106 ? 68.269 54.859 16.839 1.00 92.15 103 ALA A N 1
ATOM 841 C CA . ALA A 1 106 ? 67.001 55.452 17.236 1.00 82.44 103 ALA A CA 1
ATOM 842 C C . ALA A 1 106 ? 66.737 56.755 16.469 1.00 78.03 103 ALA A C 1
ATOM 843 O O . ALA A 1 106 ? 66.659 57.832 17.060 1.00 79.02 103 ALA A O 1
ATOM 845 N N . PRO A 1 107 ? 66.609 56.651 15.137 1.00 71.58 104 PRO A N 1
ATOM 846 C CA . PRO A 1 107 ? 66.339 57.778 14.238 1.00 67.97 104 PRO A CA 1
ATOM 847 C C . PRO A 1 107 ? 65.092 58.531 14.646 1.00 59.44 104 PRO A C 1
ATOM 848 O O . PRO A 1 107 ? 65.098 59.763 14.672 1.00 57.14 104 PRO A O 1
ATOM 852 N N . LEU A 1 108 ? 64.031 57.779 14.932 1.00 57.21 105 LEU A N 1
ATOM 853 C CA . LEU A 1 108 ? 62.785 58.323 15.458 1.00 55.89 105 LEU A CA 1
ATOM 854 C C . LEU A 1 108 ? 63.039 59.222 16.657 1.00 53.60 105 LEU A C 1
ATOM 855 O O . LEU A 1 108 ? 62.716 60.411 16.638 1.00 49.40 105 LEU A O 1
ATOM 860 N N . LEU A 1 109 ? 63.618 58.634 17.700 1.00 49.94 106 LEU A N 1
ATOM 861 C CA . LEU A 1 109 ? 63.969 59.371 18.908 1.00 50.75 106 LEU A CA 1
ATOM 862 C C . LEU A 1 109 ? 64.798 60.605 18.608 1.00 53.36 106 LEU A C 1
ATOM 863 O O . LEU A 1 109 ? 64.630 61.650 19.236 1.00 55.18 106 LEU A O 1
ATOM 868 N N . TRP A 1 110 ? 65.710 60.473 17.654 1.00 52.93 107 TRP A N 1
ATOM 869 C CA . TRP A 1 110 ? 66.623 61.551 17.340 1.00 51.18 107 TRP A CA 1
ATOM 870 C C . TRP A 1 110 ? 65.872 62.693 16.694 1.00 50.80 107 TRP A C 1
ATOM 871 O O . TRP A 1 110 ? 66.102 63.859 16.986 1.00 45.86 107 TRP A O 1
ATOM 882 N N . THR A 1 111 ? 64.963 62.330 15.807 1.00 57.71 108 THR A N 1
ATOM 883 C CA . THR A 1 111 ? 64.101 63.286 15.136 1.00 62.52 108 THR A CA 1
ATOM 884 C C . THR A 1 111 ? 63.129 63.945 16.107 1.00 58.74 108 THR A C 1
ATOM 885 O O . THR A 1 111 ? 62.855 65.143 16.004 1.00 58.33 108 THR A O 1
ATOM 889 N N . LEU A 1 112 ? 62.604 63.163 17.046 1.00 51.74 109 LEU A N 1
ATOM 890 C CA . LEU A 1 112 ? 61.713 63.726 18.055 1.00 54.64 109 LEU A CA 1
ATOM 891 C C . LEU A 1 112 ? 62.434 64.776 18.876 1.00 49.04 109 LEU A C 1
ATOM 892 O O . LEU A 1 112 ? 61.871 65.831 19.177 1.00 50.37 109 LEU A O 1
ATOM 897 N N . HIS A 1 113 ? 63.683 64.488 19.222 1.00 38.41 110 HIS A N 1
ATOM 898 C CA . HIS A 1 113 ? 64.452 65.412 20.026 1.00 39.33 110 HIS A CA 1
ATOM 899 C C . HIS A 1 113 ? 64.696 66.653 19.204 1.00 49.88 110 HIS A C 1
ATOM 900 O O . HIS A 1 113 ? 64.511 67.773 19.683 1.00 51.35 110 HIS A O 1
ATOM 907 N N . GLU A 1 114 ? 65.101 66.430 17.956 1.00 59.10 111 GLU A N 1
ATOM 908 C CA . GLU A 1 114 ? 65.251 67.478 16.946 1.00 65.58 111 GLU A CA 1
ATOM 909 C C . GLU A 1 114 ? 64.053 68.428 16.897 1.00 63.67 111 GLU A C 1
ATOM 910 O O . GLU A 1 114 ? 64.216 69.645 16.924 1.00 57.83 111 GLU A O 1
ATOM 916 N N . LEU A 1 115 ? 62.853 67.856 16.817 1.00 59.81 112 LEU A N 1
ATOM 917 C CA . LEU A 1 115 ? 61.609 68.622 16.865 1.00 61.17 112 LEU A CA 1
ATOM 918 C C . LEU A 1 115 ? 61.423 69.460 18.136 1.00 63.35 112 LEU A C 1
ATOM 919 O O . LEU A 1 115 ? 60.619 70.399 18.152 1.00 59.31 112 LEU A O 1
ATOM 924 N N . GLY A 1 116 ? 62.153 69.111 19.196 1.00 60.00 113 GLY A N 1
ATOM 925 C CA . GLY A 1 116 ? 62.035 69.797 20.470 1.00 50.07 113 GLY A CA 1
ATOM 926 C C . GLY A 1 116 ? 61.229 68.998 21.477 1.00 51.82 113 GLY A C 1
ATOM 927 O O . GLY A 1 116 ? 60.747 69.531 22.471 1.00 47.76 113 GLY A O 1
ATOM 936 N N . ARG A 1 118 ? 61.149 66.231 24.477 1.00 49.36 115 ARG A N 1
ATOM 937 C CA . ARG A 1 118 ? 62.091 66.036 25.571 1.00 45.24 115 ARG A CA 1
ATOM 938 C C . ARG A 1 118 ? 61.720 64.811 26.405 1.00 47.03 115 ARG A C 1
ATOM 939 O O . ARG A 1 118 ? 62.572 64.184 27.044 1.00 47.10 115 ARG A O 1
ATOM 947 N N . GLN A 1 119 ? 60.433 64.489 26.408 1.00 40.78 116 GLN A N 1
ATOM 948 C CA . GLN A 1 119 ? 59.925 63.431 27.256 1.00 41.98 116 GLN A CA 1
ATOM 949 C C . GLN A 1 119 ? 58.885 62.549 26.582 1.00 36.42 116 GLN A C 1
ATOM 950 O O . GLN A 1 119 ? 57.984 63.021 25.890 1.00 39.67 116 GLN A O 1
ATOM 956 N N . ILE A 1 120 ? 59.016 61.258 26.834 1.00 30.67 117 ILE A N 1
ATOM 957 C CA . ILE A 1 120 ? 58.164 60.251 26.245 1.00 37.41 117 ILE A CA 1
ATOM 958 C C . ILE A 1 120 ? 57.668 59.342 27.391 1.00 43.64 117 ILE A C 1
ATOM 959 O O . ILE A 1 120 ? 58.457 58.848 28.195 1.00 39.62 117 ILE A O 1
ATOM 964 N N . VAL A 1 121 ? 56.356 59.148 27.482 1.00 50.97 118 VAL A N 1
ATOM 965 C CA . VAL A 1 121 ? 55.762 58.241 28.470 1.00 40.55 118 VAL A CA 1
ATOM 966 C C . VAL A 1 121 ? 55.190 56.977 27.794 1.00 40.56 118 VAL A C 1
ATOM 967 O O . VAL A 1 121 ? 54.504 57.080 26.783 1.00 41.58 118 VAL A O 1
ATOM 971 N N . LEU A 1 122 ? 55.490 55.802 28.339 1.00 40.70 119 LEU A N 1
ATOM 972 C CA . LEU A 1 122 ? 54.916 54.528 27.864 1.00 37.37 119 LEU A CA 1
ATOM 973 C C . LEU A 1 122 ? 53.983 53.886 28.867 1.00 34.96 119 LEU A C 1
ATOM 974 O O . LEU A 1 122 ? 54.364 53.612 30.003 1.00 33.24 119 LEU A O 1
ATOM 979 N N . SER A 1 123 ? 52.764 53.614 28.441 1.00 33.00 120 SER A N 1
ATOM 980 C CA . SER A 1 123 ? 51.845 52.897 29.291 1.00 33.25 120 SER A CA 1
ATOM 981 C C . SER A 1 123 ? 51.435 51.656 28.523 1.00 41.80 120 SER A C 1
ATOM 982 O O . SER A 1 123 ? 50.655 51.722 27.558 1.00 38.87 120 SER A O 1
ATOM 985 N N . PRO A 1 124 ? 51.996 50.517 28.924 1.00 37.89 121 PRO A N 1
ATOM 986 C CA . PRO A 1 124 ? 51.721 49.210 28.297 1.00 45.19 121 PRO A CA 1
ATOM 987 C C . PRO A 1 124 ? 50.223 48.842 28.267 1.00 41.60 121 PRO A C 1
ATOM 988 O O . PRO A 1 124 ? 49.476 49.147 29.186 1.00 39.90 121 PRO A O 1
ATOM 992 N N . LEU A 1 125 ? 49.796 48.211 27.183 1.00 44.18 122 LEU A N 1
ATOM 993 C CA . LEU A 1 125 ? 48.427 47.723 27.050 1.00 37.04 122 LEU A CA 1
ATOM 994 C C . LEU A 1 125 ? 48.452 46.196 27.040 1.00 44.12 122 LEU A C 1
ATOM 995 O O . LEU A 1 125 ? 49.198 45.586 26.267 1.00 43.34 122 LEU A O 1
ATOM 1000 N N . ARG A 1 126 ? 47.644 45.585 27.903 1.00 42.63 123 ARG A N 1
ATOM 1001 C CA . ARG A 1 126 ? 47.570 44.134 27.988 1.00 38.31 123 ARG A CA 1
ATOM 1002 C C . ARG A 1 126 ? 46.202 43.533 27.636 1.00 41.34 123 ARG A C 1
ATOM 1003 O O . ARG A 1 126 ? 45.160 44.175 27.799 1.00 39.58 123 ARG A O 1
ATOM 1011 N N . SER A 1 127 ? 46.230 42.295 27.142 1.00 36.88 124 SER A N 1
ATOM 1012 C CA . SER A 1 127 ? 45.022 41.496 26.948 1.00 48.88 124 SER A CA 1
ATOM 1013 C C . SER A 1 127 ? 45.375 40.008 27.073 1.00 50.33 124 SER A C 1
ATOM 1014 O O . SER A 1 127 ? 46.336 39.551 26.459 1.00 48.55 124 SER A O 1
ATOM 1017 N N . GLY A 1 128 ? 44.629 39.255 27.880 1.00 50.08 125 GLY A N 1
ATOM 1018 C CA . GLY A 1 128 ? 44.896 37.826 28.005 1.00 46.73 125 GLY A CA 1
ATOM 1019 C C . GLY A 1 128 ? 46.335 37.504 28.400 1.00 52.72 125 GLY A C 1
ATOM 1020 O O . GLY A 1 128 ? 46.877 36.438 28.073 1.00 57.85 125 GLY A O 1
ATOM 1021 N N . GLY A 1 129 ? 46.961 38.434 29.110 1.00 40.85 126 GLY A N 1
ATOM 1022 C CA . GLY A 1 129 ? 48.310 38.238 29.595 1.00 47.52 126 GLY A CA 1
ATOM 1023 C C . GLY A 1 129 ? 49.413 38.738 28.681 1.00 64.51 126 GLY A C 1
ATOM 1024 O O . GLY A 1 129 ? 50.589 38.738 29.059 1.00 71.94 126 GLY A O 1
ATOM 1025 N N . ARG A 1 130 ? 49.037 39.170 27.483 1.00 71.88 127 ARG A N 1
ATOM 1026 C CA . ARG A 1 130 ? 50.004 39.640 26.491 1.00 73.70 127 ARG A CA 1
ATOM 1027 C C . ARG A 1 130 ? 49.944 41.157 26.298 1.00 63.34 127 ARG A C 1
ATOM 1028 O O . ARG A 1 130 ? 48.861 41.738 26.193 1.00 58.97 127 ARG A O 1
ATOM 1036 N N . VAL A 1 131 ? 51.115 41.790 26.265 1.00 51.85 128 VAL A N 1
ATOM 1037 C CA . VAL A 1 131 ? 51.224 43.169 25.815 1.00 47.27 128 VAL A CA 1
ATOM 1038 C C . VAL A 1 131 ? 50.841 43.246 24.335 1.00 54.28 128 VAL A C 1
ATOM 1039 O O . VAL A 1 131 ? 51.454 42.589 23.495 1.00 64.70 128 VAL A O 1
ATOM 1043 N N . ILE A 1 132 ? 49.844 44.061 24.011 1.00 41.45 129 ILE A N 1
ATOM 1044 C CA . ILE A 1 132 ? 49.354 44.141 22.644 1.00 41.25 129 ILE A CA 1
ATOM 1045 C C . ILE A 1 132 ? 49.653 45.510 22.017 1.00 48.99 129 ILE A C 1
ATOM 1046 O O . ILE A 1 132 ? 49.469 45.720 20.812 1.00 54.90 129 ILE A O 1
ATOM 1051 N N . GLY A 1 133 ? 50.148 46.431 22.836 1.00 40.22 130 GLY A N 1
ATOM 1052 C CA . GLY A 1 133 ? 50.393 47.777 22.379 1.00 33.36 130 GLY A CA 1
ATOM 1053 C C . GLY A 1 133 ? 50.835 48.677 23.503 1.00 37.14 130 GLY A C 1
ATOM 1054 O O . GLY A 1 133 ? 51.065 48.193 24.595 1.00 34.46 130 GLY A O 1
ATOM 1055 N N . PHE A 1 134 ? 50.940 49.982 23.231 1.00 36.50 131 PHE A N 1
ATOM 1056 C CA . PHE A 1 134 ? 51.239 50.994 24.249 1.00 35.32 131 PHE A CA 1
ATOM 1057 C C . PHE A 1 134 ? 50.417 52.253 23.998 1.00 38.58 131 PHE A C 1
ATOM 1058 O O . PHE A 1 134 ? 50.186 52.645 22.857 1.00 33.66 131 PHE A O 1
ATOM 1066 N N . LEU A 1 135 ? 50.002 52.898 25.074 1.00 36.57 132 LEU A N 1
ATOM 1067 C CA . LEU A 1 135 ? 49.596 54.288 25.004 1.00 35.04 132 LEU A CA 1
ATOM 1068 C C . LEU A 1 135 ? 50.834 55.142 25.290 1.00 40.56 132 LEU A C 1
ATOM 1069 O O . LEU A 1 135 ? 51.582 54.890 26.244 1.00 43.83 132 LEU A O 1
ATOM 1074 N N . SER A 1 136 ? 51.081 56.137 24.459 1.00 33.18 133 SER A N 1
ATOM 1075 C CA . SER A 1 136 ? 52.298 56.917 24.630 1.00 38.28 133 SER A CA 1
ATOM 1076 C C . SER A 1 136 ? 52.028 58.421 24.609 1.00 35.56 133 SER A C 1
ATOM 1077 O O . SER A 1 136 ? 51.180 58.873 23.851 1.00 32.78 133 SER A O 1
ATOM 1080 N N . PHE A 1 137 ? 52.752 59.171 25.448 1.00 41.12 134 PHE A N 1
ATOM 1081 C CA . PHE A 1 137 ? 52.737 60.648 25.445 1.00 41.55 134 PHE A CA 1
ATOM 1082 C C . PHE A 1 137 ? 54.112 61.194 25.090 1.00 34.53 134 PHE A C 1
ATOM 1083 O O . PHE A 1 137 ? 55.128 60.597 25.420 1.00 41.97 134 PHE A O 1
ATOM 1091 N N . VAL A 1 138 ? 54.137 62.345 24.432 1.00 37.54 135 VAL A N 1
ATOM 1092 C CA . VAL A 1 138 ? 55.384 62.988 24.055 1.00 44.50 135 VAL A CA 1
ATOM 1093 C C . VAL A 1 138 ? 55.218 64.475 24.269 1.00 42.25 135 VAL A C 1
ATOM 1094 O O . VAL A 1 138 ? 54.173 65.041 23.936 1.00 41.19 135 VAL A O 1
ATOM 1098 N N . SER A 1 139 ? 56.246 65.107 24.825 1.00 40.53 136 SER A N 1
ATOM 1099 C CA . SER A 1 139 ? 56.121 66.484 25.280 1.00 39.58 136 SER A CA 1
ATOM 1100 C C . SER A 1 139 ? 57.396 67.284 25.148 1.00 53.71 136 SER A C 1
ATOM 1101 O O . SER A 1 139 ? 58.502 66.743 25.253 1.00 55.92 136 SER A O 1
ATOM 1104 N N . ALA A 1 140 ? 57.217 68.588 24.946 1.00 56.67 137 ALA A N 1
ATOM 1105 C CA . ALA A 1 140 ? 58.328 69.518 24.830 1.00 56.26 137 ALA A CA 1
ATOM 1106 C C . ALA A 1 140 ? 58.975 69.742 26.188 1.00 56.52 137 ALA A C 1
ATOM 1107 O O . ALA A 1 140 ? 60.177 69.952 26.277 1.00 66.84 137 ALA A O 1
ATOM 1109 N N . GLU A 1 141 ? 58.173 69.703 27.245 1.00 58.75 138 GLU A N 1
ATOM 1110 C CA . GLU A 1 141 ? 58.688 69.859 28.601 1.00 64.45 138 GLU A CA 1
ATOM 1111 C C . GLU A 1 141 ? 58.675 68.528 29.328 1.00 61.60 138 GLU A C 1
ATOM 1112 O O . GLU A 1 141 ? 57.912 67.632 28.974 1.00 60.87 138 GLU A O 1
ATOM 1118 N N . GLU A 1 142 ? 59.537 68.384 30.332 1.00 59.35 139 GLU A N 1
ATOM 1119 C CA . GLU A 1 142 ? 59.567 67.149 31.110 1.00 54.18 139 GLU A CA 1
ATOM 1120 C C . GLU A 1 142 ? 58.510 67.239 32.200 1.00 57.77 139 GLU A C 1
ATOM 1121 O O . GLU A 1 142 ? 58.695 67.912 33.217 1.00 55.96 139 GLU A O 1
ATOM 1127 N N . LYS A 1 143 ? 57.376 66.591 31.957 1.00 57.01 140 LYS A N 1
ATOM 1128 C CA . LYS A 1 143 ? 56.262 66.665 32.882 1.00 52.29 140 LYS A CA 1
ATOM 1129 C C . LYS A 1 143 ? 56.580 65.836 34.111 1.00 52.34 140 LYS A C 1
ATOM 1130 O O . LYS A 1 143 ? 57.073 64.714 33.990 1.00 57.74 140 LYS A O 1
ATOM 1136 N N . LEU A 1 144 ? 56.307 66.390 35.291 1.00 47.48 141 LEU A N 1
ATOM 1137 C CA . LEU A 1 144 ? 56.562 65.685 36.540 1.00 41.79 141 LEU A CA 1
ATOM 1138 C C . LEU A 1 144 ? 55.541 64.592 36.791 1.00 40.77 141 LEU A C 1
ATOM 1139 O O . LEU A 1 144 ? 54.340 64.843 36.795 1.00 44.31 141 LEU A O 1
ATOM 1144 N N . TRP A 1 145 ? 56.037 63.379 37.002 1.00 36.47 142 TRP A N 1
ATOM 1145 C CA . TRP A 1 145 ? 55.192 62.216 37.204 1.00 41.79 142 TRP A CA 1
ATOM 1146 C C . TRP A 1 145 ? 55.501 61.544 38.527 1.00 46.88 142 TRP A C 1
ATOM 1147 O O . TRP A 1 145 ? 56.544 60.923 38.687 1.00 59.27 142 TRP A O 1
ATOM 1158 N N . SER A 1 146 ? 54.593 61.668 39.481 1.00 43.20 143 SER A N 1
ATOM 1159 C CA . SER A 1 146 ? 54.765 60.978 40.746 1.00 41.53 143 SER A CA 1
ATOM 1160 C C . SER A 1 146 ? 54.365 59.519 40.533 1.00 42.52 143 SER A C 1
ATOM 1161 O O . SER A 1 146 ? 53.812 59.171 39.482 1.00 36.98 143 SER A O 1
ATOM 1164 N N . ASP A 1 147 ? 54.629 58.668 41.523 1.00 42.36 144 ASP A N 1
ATOM 1165 C CA . ASP A 1 147 ? 54.255 57.253 41.414 1.00 49.64 144 ASP A CA 1
ATOM 1166 C C . ASP A 1 147 ? 52.732 57.122 41.263 1.00 55.87 144 ASP A C 1
ATOM 1167 O O . ASP A 1 147 ? 52.241 56.272 40.521 1.00 52.38 144 ASP A O 1
ATOM 1172 N N . GLY A 1 148 ? 52.002 57.996 41.954 1.00 56.42 145 GLY A N 1
ATOM 1173 C CA . GLY A 1 148 ? 50.554 57.978 41.957 1.00 45.23 145 GLY A CA 1
ATOM 1174 C C . GLY A 1 148 ? 49.916 58.431 40.657 1.00 43.35 145 GLY A C 1
ATOM 1175 O O . GLY A 1 148 ? 48.860 57.911 40.274 1.00 43.64 145 GLY A O 1
ATOM 1176 N N . ASP A 1 149 ? 50.533 59.420 40.005 1.00 39.17 146 ASP A N 1
ATOM 1177 C CA . ASP A 1 149 ? 50.158 59.803 38.646 1.00 45.50 146 ASP A CA 1
ATOM 1178 C C . ASP A 1 149 ? 50.269 58.555 37.760 1.00 46.38 146 ASP A C 1
ATOM 1179 O O . ASP A 1 149 ? 49.357 58.210 37.000 1.00 39.24 146 ASP A O 1
ATOM 1184 N N . LYS A 1 150 ? 51.406 57.877 37.882 1.00 47.43 147 LYS A N 1
ATOM 1185 C CA . LYS A 1 150 ? 51.688 56.686 37.089 1.00 41.19 147 LYS A CA 1
ATOM 1186 C C . LYS A 1 150 ? 50.669 55.586 37.319 1.00 40.15 147 LYS A C 1
ATOM 1187 O O . LYS A 1 150 ? 50.234 54.942 36.367 1.00 49.32 147 LYS A O 1
ATOM 1193 N N . SER A 1 151 ? 50.262 55.396 38.572 1.00 42.39 148 SER A N 1
ATOM 1194 C CA . SER A 1 151 ? 49.252 54.395 38.906 1.00 43.44 148 SER A CA 1
ATOM 1195 C C . SER A 1 151 ? 47.907 54.716 38.295 1.00 42.82 148 SER A C 1
ATOM 1196 O O . SER A 1 151 ? 47.196 53.830 37.812 1.00 42.06 148 SER A O 1
ATOM 1199 N N . LEU A 1 152 ? 47.566 55.996 38.308 1.00 45.77 149 LEU A N 1
ATOM 1200 C CA . LEU A 1 152 ? 46.301 56.437 37.753 1.00 49.52 149 LEU A CA 1
ATOM 1201 C C . LEU A 1 152 ? 46.287 56.254 36.230 1.00 46.42 149 LEU A C 1
ATOM 1202 O O . LEU A 1 152 ? 45.282 55.825 35.666 1.00 44.73 149 LEU A O 1
ATOM 1207 N N . LEU A 1 153 ? 47.408 56.552 35.575 1.00 40.49 150 LEU A N 1
ATOM 1208 C CA . LEU A 1 153 ? 47.535 56.291 34.146 1.00 37.70 150 LEU A CA 1
ATOM 1209 C C . LEU A 1 153 ? 47.423 54.790 33.825 1.00 38.25 150 LEU A C 1
ATOM 1210 O O . LEU A 1 153 ? 46.723 54.417 32.890 1.00 34.73 150 LEU A O 1
ATOM 1215 N N . SER A 1 154 ? 48.109 53.934 34.587 1.00 31.21 151 SER A N 1
ATOM 1216 C CA . SER A 1 154 ? 47.924 52.475 34.449 1.00 38.60 151 SER A CA 1
ATOM 1217 C C . SER A 1 154 ? 46.464 52.074 34.457 1.00 51.13 151 SER A C 1
ATOM 1218 O O . SER A 1 154 ? 46.025 51.302 33.610 1.00 59.16 151 SER A O 1
ATOM 1221 N N . GLY A 1 155 ? 45.724 52.578 35.443 1.00 50.64 152 GLY A N 1
ATOM 1222 C CA . GLY A 1 155 ? 44.330 52.213 35.627 1.00 36.98 152 GLY A CA 1
ATOM 1223 C C . GLY A 1 155 ? 43.500 52.626 34.439 1.00 37.65 152 GLY A C 1
ATOM 1224 O O . GLY A 1 155 ? 42.750 51.821 33.900 1.00 44.63 152 GLY A O 1
ATOM 1225 N N . VAL A 1 156 ? 43.642 53.880 34.021 1.00 41.71 153 VAL A N 1
ATOM 1226 C CA . VAL A 1 156 ? 42.886 54.380 32.877 1.00 45.58 153 VAL A CA 1
ATOM 1227 C C . VAL A 1 156 ? 43.257 53.630 31.598 1.00 51.35 153 VAL A C 1
ATOM 1228 O O . VAL A 1 156 ? 42.400 53.398 30.745 1.00 59.10 153 VAL A O 1
ATOM 1232 N N . SER A 1 157 ? 44.534 53.263 31.475 1.00 41.08 154 SER A N 1
ATOM 1233 C CA . SER A 1 157 ? 45.034 52.485 30.337 1.00 34.56 154 SER A CA 1
ATOM 1234 C C . SER A 1 157 ? 44.398 51.093 30.255 1.00 42.76 154 SER A C 1
ATOM 1235 O O . SER A 1 157 ? 44.255 50.538 29.171 1.00 52.33 154 SER A O 1
ATOM 1238 N N . SER A 1 158 ? 44.036 50.526 31.402 1.00 44.61 155 SER A N 1
ATOM 1239 C CA . SER A 1 158 ? 43.344 49.248 31.440 1.00 37.84 155 SER A CA 1
ATOM 1240 C C . SER A 1 158 ? 42.162 49.310 30.514 1.00 42.91 155 SER A C 1
ATOM 1241 O O . SER A 1 158 ? 41.863 48.330 29.832 1.00 44.37 155 SER A O 1
ATOM 1244 N N . SER A 1 159 ? 41.502 50.476 30.512 1.00 38.54 156 SER A N 1
ATOM 1245 C CA . SER A 1 159 ? 40.253 50.703 29.784 1.00 44.80 156 SER A CA 1
ATOM 1246 C C . SER A 1 159 ? 40.581 50.754 28.321 1.00 53.30 156 SER A C 1
ATOM 1247 O O . SER A 1 159 ? 39.915 50.141 27.490 1.00 55.34 156 SER A O 1
ATOM 1250 N N . ILE A 1 160 ? 41.616 51.519 28.010 1.00 48.07 157 ILE A N 1
ATOM 1251 C CA . ILE A 1 160 ? 42.040 51.667 26.637 1.00 44.58 157 ILE A CA 1
ATOM 1252 C C . ILE A 1 160 ? 42.483 50.319 26.039 1.00 34.76 157 ILE A C 1
ATOM 1253 O O . ILE A 1 160 ? 42.051 49.960 24.948 1.00 34.19 157 ILE A O 1
ATOM 1258 N N . ALA A 1 161 ? 43.316 49.577 26.759 1.00 25.22 158 ALA A N 1
ATOM 1259 C CA . ALA A 1 161 ? 43.636 48.203 26.367 1.00 38.09 158 ALA A CA 1
ATOM 1260 C C . ALA A 1 161 ? 42.363 47.497 25.960 1.00 34.55 158 ALA A C 1
ATOM 1261 O O . ALA A 1 161 ? 42.286 46.876 24.898 1.00 33.72 158 ALA A O 1
ATOM 1263 N N . ILE A 1 162 ? 41.355 47.627 26.806 1.00 36.89 159 ILE A N 1
ATOM 1264 C CA . ILE A 1 162 ? 40.055 47.017 26.556 1.00 39.51 159 ILE A CA 1
ATOM 1265 C C . ILE A 1 162 ? 39.531 47.375 25.167 1.00 42.59 159 ILE A C 1
ATOM 1266 O O . ILE A 1 162 ? 39.348 46.489 24.316 1.00 45.84 159 ILE A O 1
ATOM 1271 N N . ALA A 1 163 ? 39.337 48.676 24.940 1.00 48.78 160 ALA A N 1
ATOM 1272 C CA . ALA A 1 163 ? 38.827 49.213 23.675 1.00 45.03 160 ALA A CA 1
ATOM 1273 C C . ALA A 1 163 ? 39.687 48.787 22.475 1.00 46.77 160 ALA A C 1
ATOM 1274 O O . ALA A 1 163 ? 39.174 48.316 21.458 1.00 41.70 160 ALA A O 1
ATOM 1276 N N . VAL A 1 164 ? 41.000 48.947 22.605 1.00 44.75 161 VAL A N 1
ATOM 1277 C CA . VAL A 1 164 ? 41.924 48.541 21.553 1.00 49.17 161 VAL A CA 1
ATOM 1278 C C . VAL A 1 164 ? 41.832 47.036 21.218 1.00 50.75 161 VAL A C 1
ATOM 1279 O O . VAL A 1 164 ? 41.848 46.661 20.055 1.00 53.28 161 VAL A O 1
ATOM 1283 N N . SER A 1 165 ? 41.714 46.178 22.224 1.00 52.34 162 SER A N 1
ATOM 1284 C CA . SER A 1 165 ? 41.634 44.727 21.979 1.00 47.70 162 SER A CA 1
ATOM 1285 C C . SER A 1 165 ? 40.368 44.374 21.214 1.00 49.16 162 SER A C 1
ATOM 1286 O O . SER A 1 165 ? 40.338 43.427 20.446 1.00 51.64 162 SER A O 1
ATOM 1289 N N . ASN A 1 166 ? 39.318 45.146 21.449 1.00 50.23 163 ASN A N 1
ATOM 1290 C CA . ASN A 1 166 ? 38.033 44.921 20.823 1.00 51.67 163 ASN A CA 1
ATOM 1291 C C . ASN A 1 166 ? 38.139 45.160 19.325 1.00 53.20 163 ASN A C 1
ATOM 1292 O O . ASN A 1 166 ? 37.748 44.320 18.501 1.00 47.16 163 ASN A O 1
ATOM 1297 N N . ALA A 1 167 ? 38.675 46.329 18.992 1.00 53.91 164 ALA A N 1
ATOM 1298 C CA . ALA A 1 167 ? 38.946 46.722 17.621 1.00 46.92 164 ALA A CA 1
ATOM 1299 C C . ALA A 1 167 ? 39.807 45.682 16.890 1.00 49.81 164 ALA A C 1
ATOM 1300 O O . ALA A 1 167 ? 39.493 45.270 15.780 1.00 55.91 164 ALA A O 1
ATOM 1302 N N . LEU A 1 168 ? 40.903 45.284 17.527 1.00 48.64 165 LEU A N 1
ATOM 1303 C CA . LEU A 1 168 ? 41.805 44.264 17.017 1.00 53.76 165 LEU A CA 1
ATOM 1304 C C . LEU A 1 168 ? 41.106 42.939 16.697 1.00 65.48 165 LEU A C 1
ATOM 1305 O O . LEU A 1 168 ? 41.493 42.222 15.775 1.00 67.13 165 LEU A O 1
ATOM 1310 N N . ALA A 1 169 ? 40.084 42.607 17.471 1.00 67.87 166 ALA A N 1
ATOM 1311 C CA . ALA A 1 169 ? 39.355 41.373 17.257 1.00 62.22 166 ALA A CA 1
ATOM 1312 C C . ALA A 1 169 ? 38.365 41.521 16.095 1.00 64.13 166 ALA A C 1
ATOM 1313 O O . ALA A 1 169 ? 38.090 40.556 15.373 1.00 61.93 166 ALA A O 1
ATOM 1315 N N . TYR A 1 170 ? 37.835 42.729 15.918 1.00 67.44 167 TYR A N 1
ATOM 1316 C CA . TYR A 1 170 ? 36.979 43.034 14.770 1.00 75.36 167 TYR A CA 1
ATOM 1317 C C . TYR A 1 170 ? 37.817 43.080 13.489 1.00 72.56 167 TYR A C 1
ATOM 1318 O O . TYR A 1 170 ? 37.297 42.903 12.391 1.00 81.29 167 TYR A O 1
ATOM 1327 N N . GLU A 1 171 ? 39.113 43.333 13.628 1.00 68.72 168 GLU A N 1
ATOM 1328 C CA . GLU A 1 171 ? 40.024 43.273 12.483 1.00 78.93 168 GLU A CA 1
ATOM 1329 C C . GLU A 1 171 ? 40.373 41.832 12.125 1.00 79.02 168 GLU A C 1
ATOM 1330 O O . GLU A 1 171 ? 40.224 41.411 10.981 1.00 78.75 168 GLU A O 1
ATOM 1336 N N . GLU A 1 172 ? 40.841 41.081 13.114 1.00 77.01 169 GLU A N 1
ATOM 1337 C CA . GLU A 1 172 ? 41.170 39.676 12.920 1.00 74.83 169 GLU A CA 1
ATOM 1338 C C . GLU A 1 172 ? 39.969 38.911 12.373 1.00 72.65 169 GLU A C 1
ATOM 1339 O O . GLU A 1 172 ? 40.128 37.969 11.602 1.00 64.00 169 GLU A O 1
ATOM 1345 N N . LEU A 1 173 ? 38.766 39.319 12.766 1.00 76.43 170 LEU A N 1
ATOM 1346 C CA . LEU A 1 173 ? 37.566 38.696 12.230 1.00 80.92 170 LEU A CA 1
ATOM 1347 C C . LEU A 1 173 ? 37.373 39.102 10.777 1.00 94.78 170 LEU A C 1
ATOM 1348 O O . LEU A 1 173 ? 37.089 38.262 9.923 1.00 100.50 170 LEU A O 1
ATOM 1353 N N . ARG A 1 174 ? 37.544 40.389 10.497 1.00 95.89 171 ARG A N 1
ATOM 1354 C CA . ARG A 1 174 ? 37.459 40.888 9.132 1.00 99.49 171 ARG A CA 1
ATOM 1355 C C . ARG A 1 174 ? 38.390 40.156 8.153 1.00 102.19 171 ARG A C 1
ATOM 1356 O O . ARG A 1 174 ? 37.975 39.799 7.052 1.00 110.67 171 ARG A O 1
ATOM 1364 N N . GLN A 1 175 ? 39.639 39.925 8.544 1.00 97.88 172 GLN A N 1
ATOM 1365 C CA . GLN A 1 175 ? 40.599 39.325 7.620 1.00 102.45 172 GLN A CA 1
ATOM 1366 C C . GLN A 1 175 ? 40.805 37.831 7.810 1.00 103.83 172 GLN A C 1
ATOM 1367 O O . GLN A 1 175 ? 41.818 37.288 7.393 1.00 99.00 172 GLN A O 1
ATOM 1373 N N . ARG A 1 176 ? 39.854 37.182 8.470 1.00 115.74 173 ARG A N 1
ATOM 1374 C CA . ARG A 1 176 ? 39.767 35.726 8.484 1.00 124.88 173 ARG A CA 1
ATOM 1375 C C . ARG A 1 176 ? 38.663 35.376 7.504 1.00 126.65 173 ARG A C 1
ATOM 1376 O O . ARG A 1 176 ? 38.615 34.263 6.983 1.00 129.66 173 ARG A O 1
ATOM 1384 N N . GLU A 1 177 ? 37.775 36.346 7.286 1.00 124.25 174 GLU A N 1
ATOM 1385 C CA . GLU A 1 177 ? 36.786 36.334 6.212 1.00 123.79 174 GLU A CA 1
ATOM 1386 C C . GLU A 1 177 ? 35.594 37.209 6.582 1.00 117.36 174 GLU A C 1
ATOM 1387 O O . GLU A 1 177 ? 35.148 38.046 5.789 1.00 115.69 174 GLU A O 1
ATOM 1393 N N . SER B 1 1 ? 34.620 56.640 46.133 1.00 74.08 -2 SER B N 1
ATOM 1394 C CA . SER B 1 1 ? 35.677 56.362 47.101 1.00 80.92 -2 SER B CA 1
ATOM 1395 C C . SER B 1 1 ? 36.894 55.687 46.458 1.00 80.64 -2 SER B C 1
ATOM 1396 O O . SER B 1 1 ? 36.856 55.283 45.290 1.00 68.60 -2 SER B O 1
ATOM 1399 N N . ASN B 1 2 ? 37.969 55.577 47.236 1.00 79.97 -1 ASN B N 1
ATOM 1400 C CA . ASN B 1 2 ? 39.161 54.869 46.804 1.00 74.95 -1 ASN B CA 1
ATOM 1401 C C . ASN B 1 2 ? 38.866 53.406 46.479 1.00 61.78 -1 ASN B C 1
ATOM 1402 O O . ASN B 1 2 ? 39.482 52.820 45.588 1.00 58.35 -1 ASN B O 1
ATOM 1407 N N . ALA B 1 3 ? 37.923 52.821 47.215 1.00 55.90 0 ALA B N 1
ATOM 1408 C CA . ALA B 1 3 ? 37.582 51.407 47.074 1.00 61.68 0 ALA B CA 1
ATOM 1409 C C . ALA B 1 3 ? 36.904 51.129 45.732 1.00 64.38 0 ALA B C 1
ATOM 1410 O O . ALA B 1 3 ? 36.993 50.018 45.180 1.00 47.18 0 ALA B O 1
ATOM 1412 N N . ALA B 1 4 ? 36.228 52.163 45.235 1.00 63.12 1 ALA B N 1
ATOM 1413 C CA . ALA B 1 4 ? 35.522 52.139 43.967 1.00 49.67 1 ALA B CA 1
ATOM 1414 C C . ALA B 1 4 ? 36.506 52.216 42.813 1.00 42.02 1 ALA B C 1
ATOM 1415 O O . ALA B 1 4 ? 36.458 51.414 41.876 1.00 40.30 1 ALA B O 1
ATOM 1417 N N . LEU B 1 5 ? 37.369 53.217 42.886 1.00 41.18 2 LEU B N 1
ATOM 1418 C CA . LEU B 1 5 ? 38.443 53.402 41.922 1.00 48.99 2 LEU B CA 1
ATOM 1419 C C . LEU B 1 5 ? 39.274 52.127 41.815 1.00 50.17 2 LEU B C 1
ATOM 1420 O O . LEU B 1 5 ? 39.501 51.622 40.727 1.00 48.82 2 LEU B O 1
ATOM 1425 N N . LYS B 1 6 ? 39.711 51.598 42.949 1.00 49.46 3 LYS B N 1
ATOM 1426 C CA . LYS B 1 6 ? 40.505 50.384 42.927 1.00 54.49 3 LYS B CA 1
ATOM 1427 C C . LYS B 1 6 ? 39.730 49.229 42.319 1.00 52.04 3 LYS B C 1
ATOM 1428 O O . LYS B 1 6 ? 40.305 48.408 41.604 1.00 56.20 3 LYS B O 1
ATOM 1434 N N . LEU B 1 7 ? 38.425 49.193 42.560 1.00 47.47 4 LEU B N 1
ATOM 1435 C CA . LEU B 1 7 ? 37.600 48.107 42.043 1.00 44.25 4 LEU B CA 1
ATOM 1436 C C . LEU B 1 7 ? 37.633 48.062 40.540 1.00 44.53 4 LEU B C 1
ATOM 1437 O O . LEU B 1 7 ? 37.677 46.978 39.948 1.00 40.50 4 LEU B O 1
ATOM 1450 N N . GLN B 1 9 ? 40.012 49.652 38.562 1.00 45.82 6 GLN B N 1
ATOM 1451 C CA . GLN B 1 9 ? 41.384 49.345 38.203 1.00 48.08 6 GLN B CA 1
ATOM 1452 C C . GLN B 1 9 ? 41.658 47.842 38.315 1.00 50.55 6 GLN B C 1
ATOM 1453 O O . GLN B 1 9 ? 42.322 47.257 37.459 1.00 52.69 6 GLN B O 1
ATOM 1459 N N . TYR B 1 10 ? 41.138 47.220 39.368 1.00 37.44 7 TYR B N 1
ATOM 1460 C CA . TYR B 1 10 ? 41.321 45.792 39.531 1.00 36.17 7 TYR B CA 1
ATOM 1461 C C . TYR B 1 10 ? 40.683 45.020 38.378 1.00 35.79 7 TYR B C 1
ATOM 1462 O O . TYR B 1 10 ? 41.286 44.104 37.815 1.00 45.61 7 TYR B O 1
ATOM 1471 N N . ILE B 1 11 ? 39.467 45.399 38.019 1.00 41.32 8 ILE B N 1
ATOM 1472 C CA . ILE B 1 11 ? 38.756 44.734 36.926 1.00 44.31 8 ILE B CA 1
ATOM 1473 C C . ILE B 1 11 ? 39.477 44.920 35.588 1.00 46.25 8 ILE B C 1
ATOM 1474 O O . ILE B 1 11 ? 39.636 43.964 34.822 1.00 45.41 8 ILE B O 1
ATOM 1479 N N . GLY B 1 12 ? 39.934 46.142 35.325 1.00 47.99 9 GLY B N 1
ATOM 1480 C CA . GLY B 1 12 ? 40.650 46.434 34.097 1.00 45.77 9 GLY B CA 1
ATOM 1481 C C . GLY B 1 12 ? 41.907 45.595 34.003 1.00 39.98 9 GLY B C 1
ATOM 1482 O O . GLY B 1 12 ? 42.241 45.067 32.947 1.00 54.62 9 GLY B O 1
ATOM 1483 N N . ASP B 1 13 ? 42.587 45.462 35.131 1.00 31.61 10 ASP B N 1
ATOM 1484 C CA . ASP B 1 13 ? 43.759 44.614 35.236 1.00 49.22 10 ASP B CA 1
ATOM 1485 C C . ASP B 1 13 ? 43.455 43.120 35.099 1.00 48.14 10 ASP B C 1
ATOM 1486 O O . ASP B 1 13 ? 44.151 42.424 34.372 1.00 46.58 10 ASP B O 1
ATOM 1491 N N . ALA B 1 14 ? 42.445 42.621 35.807 1.00 38.69 11 ALA B N 1
ATOM 1492 C CA . ALA B 1 14 ? 42.081 41.219 35.647 1.00 43.17 11 ALA B CA 1
ATOM 1493 C C . ALA B 1 14 ? 41.871 40.932 34.161 1.00 52.38 11 ALA B C 1
ATOM 1494 O O . ALA B 1 14 ? 42.399 39.957 33.607 1.00 49.31 11 ALA B O 1
ATOM 1496 N N . ILE B 1 15 ? 41.109 41.804 33.513 1.00 51.24 12 ILE B N 1
ATOM 1497 C CA . ILE B 1 15 ? 40.781 41.606 32.114 1.00 46.32 12 ILE B CA 1
ATOM 1498 C C . ILE B 1 15 ? 42.004 41.567 31.195 1.00 46.94 12 ILE B C 1
ATOM 1499 O O . ILE B 1 15 ? 42.046 40.777 30.246 1.00 59.83 12 ILE B O 1
ATOM 1504 N N . GLY B 1 16 ? 43.012 42.377 31.498 1.00 33.68 13 GLY B N 1
ATOM 1505 C CA . GLY B 1 16 ? 44.227 42.348 30.717 1.00 50.90 13 GLY B CA 1
ATOM 1506 C C . GLY B 1 16 ? 45.253 41.270 31.046 1.00 62.08 13 GLY B C 1
ATOM 1507 O O . GLY B 1 16 ? 46.244 41.144 30.320 1.00 66.67 13 GLY B O 1
ATOM 1508 N N . THR B 1 17 ? 45.055 40.510 32.128 1.00 56.81 14 THR B N 1
ATOM 1509 C CA . THR B 1 17 ? 46.042 39.487 32.522 1.00 62.74 14 THR B CA 1
ATOM 1510 C C . THR B 1 17 ? 45.532 38.034 32.456 1.00 59.25 14 THR B C 1
ATOM 1511 O O . THR B 1 17 ? 46.305 37.091 32.337 1.00 67.15 14 THR B O 1
ATOM 1515 N N . ILE B 1 18 ? 44.226 37.859 32.525 1.00 49.79 15 ILE B N 1
ATOM 1516 C CA . ILE B 1 18 ? 43.669 36.540 32.712 1.00 48.46 15 ILE B CA 1
ATOM 1517 C C . ILE B 1 18 ? 43.241 35.895 31.402 1.00 57.34 15 ILE B C 1
ATOM 1518 O O . ILE B 1 18 ? 42.233 36.267 30.813 1.00 64.14 15 ILE B O 1
ATOM 1523 N N . ARG B 1 19 ? 44.023 34.921 30.952 1.00 63.77 16 ARG B N 1
ATOM 1524 C CA . ARG B 1 19 ? 43.770 34.247 29.676 1.00 59.86 16 ARG B CA 1
ATOM 1525 C C . ARG B 1 19 ? 42.491 33.403 29.670 1.00 56.16 16 ARG B C 1
ATOM 1526 O O . ARG B 1 19 ? 41.747 33.420 28.696 1.00 61.94 16 ARG B O 1
ATOM 1534 N N . ASP B 1 20 ? 42.233 32.666 30.749 1.00 57.35 17 ASP B N 1
ATOM 1535 C CA . ASP B 1 20 ? 41.036 31.818 30.828 1.00 62.25 17 ASP B CA 1
ATOM 1536 C C . ASP B 1 20 ? 39.787 32.627 31.169 1.00 64.51 17 ASP B C 1
ATOM 1537 O O . ASP B 1 20 ? 39.695 33.213 32.252 1.00 69.89 17 ASP B O 1
ATOM 1542 N N . PRO B 1 21 ? 38.816 32.647 30.241 1.00 63.67 18 PRO B N 1
ATOM 1543 C CA . PRO B 1 21 ? 37.568 33.417 30.346 1.00 64.22 18 PRO B CA 1
ATOM 1544 C C . PRO B 1 21 ? 36.695 33.013 31.540 1.00 70.31 18 PRO B C 1
ATOM 1545 O O . PRO B 1 21 ? 36.114 33.868 32.207 1.00 69.81 18 PRO B O 1
ATOM 1549 N N . GLN B 1 22 ? 36.596 31.719 31.812 1.00 73.32 19 GLN B N 1
ATOM 1550 C CA . GLN B 1 22 ? 35.759 31.283 32.916 1.00 71.46 19 GLN B CA 1
ATOM 1551 C C . GLN B 1 22 ? 36.338 31.739 34.258 1.00 65.82 19 GLN B C 1
ATOM 1552 O O . GLN B 1 22 ? 35.601 32.215 35.122 1.00 65.78 19 GLN B O 1
ATOM 1558 N N . GLU B 1 23 ? 37.650 31.614 34.433 1.00 59.77 20 GLU B N 1
ATOM 1559 C CA . GLU B 1 23 ? 38.255 32.115 35.659 1.00 68.92 20 GLU B CA 1
ATOM 1560 C C . GLU B 1 23 ? 38.382 33.646 35.673 1.00 64.13 20 GLU B C 1
ATOM 1561 O O . GLU B 1 23 ? 38.393 34.258 36.747 1.00 60.26 20 GLU B O 1
ATOM 1567 N N . LEU B 1 24 ? 38.475 34.260 34.492 1.00 50.72 21 LEU B N 1
ATOM 1568 C CA . LEU B 1 24 ? 38.338 35.710 34.401 1.00 49.15 21 LEU B CA 1
ATOM 1569 C C . LEU B 1 24 ? 37.025 36.179 35.066 1.00 55.47 21 LEU B C 1
ATOM 1570 O O . LEU B 1 24 ? 37.018 37.099 35.891 1.00 49.44 21 LEU B O 1
ATOM 1575 N N . PHE B 1 25 ? 35.917 35.537 34.712 1.00 57.47 22 PHE B N 1
ATOM 1576 C CA . PHE B 1 25 ? 34.613 35.948 35.226 1.00 58.88 22 PHE B CA 1
ATOM 1577 C C . PHE B 1 25 ? 34.321 35.504 36.676 1.00 61.04 22 PHE B C 1
ATOM 1578 O O . PHE B 1 25 ? 33.660 36.224 37.430 1.00 56.32 22 PHE B O 1
ATOM 1586 N N . ARG B 1 26 ? 34.850 34.350 37.076 1.00 62.19 23 ARG B N 1
ATOM 1587 C CA . ARG B 1 26 ? 34.846 33.965 38.486 1.00 62.00 23 ARG B CA 1
ATOM 1588 C C . ARG B 1 26 ? 35.579 35.006 39.355 1.00 54.44 23 ARG B C 1
ATOM 1589 O O . ARG B 1 26 ? 35.101 35.402 40.418 1.00 44.09 23 ARG B O 1
ATOM 1597 N N . THR B 1 27 ? 36.739 35.441 38.874 1.00 48.59 24 THR B N 1
ATOM 1598 C CA . THR B 1 27 ? 37.555 36.437 39.549 1.00 45.81 24 THR B CA 1
ATOM 1599 C C . THR B 1 27 ? 36.880 37.800 39.600 1.00 49.47 24 THR B C 1
ATOM 1600 O O . THR B 1 27 ? 36.864 38.466 40.644 1.00 55.26 24 THR B O 1
ATOM 1604 N N . VAL B 1 28 ? 36.329 38.228 38.475 1.00 45.86 25 VAL B N 1
ATOM 1605 C CA . VAL B 1 28 ? 35.726 39.555 38.429 1.00 56.36 25 VAL B CA 1
ATOM 1606 C C . VAL B 1 28 ? 34.452 39.582 39.272 1.00 51.53 25 VAL B C 1
ATOM 1607 O O . VAL B 1 28 ? 34.171 40.570 39.971 1.00 43.96 25 VAL B O 1
ATOM 1611 N N . THR B 1 29 ? 33.707 38.478 39.226 1.00 34.19 26 THR B N 1
ATOM 1612 C CA . THR B 1 29 ? 32.447 38.397 39.951 1.00 47.54 26 THR B CA 1
ATOM 1613 C C . THR B 1 29 ? 32.675 38.467 41.443 1.00 54.80 26 THR B C 1
ATOM 1614 O O . THR B 1 29 ? 32.004 39.202 42.164 1.00 57.67 26 THR B O 1
ATOM 1618 N N . ASP B 1 30 ? 33.625 37.679 41.911 1.00 54.30 27 ASP B N 1
ATOM 1619 C CA . ASP B 1 30 ? 33.890 37.659 43.324 1.00 56.99 27 ASP B CA 1
ATOM 1620 C C . ASP B 1 30 ? 34.369 39.006 43.802 1.00 52.56 27 ASP B C 1
ATOM 1621 O O . ASP B 1 30 ? 34.101 39.393 44.938 1.00 56.51 27 ASP B O 1
ATOM 1626 N N . LYS B 1 31 ? 35.073 39.735 42.949 1.00 51.73 28 LYS B N 1
ATOM 1627 C CA . LYS B 1 31 ? 35.503 41.058 43.373 1.00 50.69 28 LYS B CA 1
ATOM 1628 C C . LYS B 1 31 ? 34.323 42.009 43.448 1.00 46.45 28 LYS B C 1
ATOM 1629 O O . LYS B 1 31 ? 34.369 42.968 44.196 1.00 47.40 28 LYS B O 1
ATOM 1635 N N . LEU B 1 32 ? 33.265 41.734 42.683 1.00 46.58 29 LEU B N 1
ATOM 1636 C CA . LEU B 1 32 ? 32.032 42.530 42.72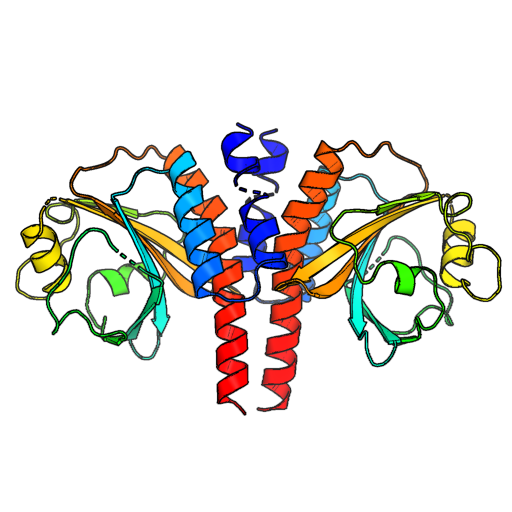5 1.00 42.88 29 LEU B CA 1
ATOM 1637 C C . LEU B 1 32 ? 31.293 42.430 44.070 1.00 55.17 29 LEU B C 1
ATOM 1638 O O . LEU B 1 32 ? 30.498 43.305 44.421 1.00 59.32 29 LEU B O 1
ATOM 1643 N N . ARG B 1 33 ? 31.540 41.363 44.821 1.00 56.41 30 ARG B N 1
ATOM 1644 C CA . ARG B 1 33 ? 30.870 41.204 46.106 1.00 55.48 30 ARG B CA 1
ATOM 1645 C C . ARG B 1 33 ? 31.417 42.120 47.198 1.00 55.89 30 ARG B C 1
ATOM 1646 O O . ARG B 1 33 ? 30.740 42.386 48.188 1.00 56.47 30 ARG B O 1
ATOM 1654 N N . LEU B 1 34 ? 32.631 42.619 47.027 1.00 53.73 31 LEU B N 1
ATOM 1655 C CA . LEU B 1 34 ? 33.161 43.562 48.006 1.00 59.79 31 LEU B CA 1
ATOM 1656 C C . LEU B 1 34 ? 32.377 44.888 48.014 1.00 57.20 31 LEU B C 1
ATOM 1657 O O . LEU B 1 34 ? 32.291 45.560 49.046 1.00 56.61 31 LEU B O 1
ATOM 1662 N N . LEU B 1 35 ? 31.811 45.273 46.873 1.00 47.48 32 LEU B N 1
ATOM 1663 C CA . LEU B 1 35 ? 31.067 46.534 46.824 1.00 52.36 32 LEU B CA 1
ATOM 1664 C C . LEU B 1 35 ? 29.572 46.342 46.661 1.00 57.26 32 LEU B C 1
ATOM 1665 O O . LEU B 1 35 ? 28.796 47.284 46.849 1.00 59.44 32 LEU B O 1
ATOM 1670 N N . PHE B 1 36 ? 29.171 45.129 46.298 1.00 42.37 33 PHE B N 1
ATOM 1671 C CA . PHE B 1 36 ? 27.768 44.883 46.036 1.00 42.18 33 PHE B CA 1
ATOM 1672 C C . PHE B 1 36 ? 27.314 43.643 46.790 1.00 49.79 33 PHE B C 1
ATOM 1673 O O . PHE B 1 36 ? 27.932 42.572 46.723 1.00 54.34 33 PHE B O 1
ATOM 1681 N N . ALA B 1 37 ? 26.249 43.805 47.553 1.00 51.00 34 ALA B N 1
ATOM 1682 C CA . ALA B 1 37 ? 25.740 42.717 48.369 1.00 53.30 34 ALA B CA 1
ATOM 1683 C C . ALA B 1 37 ? 24.605 42.061 47.604 1.00 57.13 34 ALA B C 1
ATOM 1684 O O . ALA B 1 37 ? 23.535 42.646 47.440 1.00 65.99 34 ALA B O 1
ATOM 1686 N N . PHE B 1 38 ? 24.850 40.865 47.091 1.00 44.27 35 PHE B N 1
ATOM 1687 C CA . PHE B 1 38 ? 23.817 40.175 46.336 1.00 46.15 35 PHE B CA 1
ATOM 1688 C C . PHE B 1 38 ? 23.972 38.686 46.519 1.00 46.57 35 PHE B C 1
ATOM 1689 O O . PHE B 1 38 ? 24.978 38.234 47.072 1.00 39.37 35 PHE B O 1
ATOM 1697 N N . ASP B 1 39 ? 22.961 37.931 46.094 1.00 45.62 36 ASP B N 1
ATOM 1698 C CA . ASP B 1 39 ? 22.979 36.493 46.293 1.00 54.45 36 ASP B CA 1
ATOM 1699 C C . ASP B 1 39 ? 23.812 35.873 45.193 1.00 52.67 36 ASP B C 1
ATOM 1700 O O . ASP B 1 39 ? 24.871 35.297 45.446 1.00 47.98 36 ASP B O 1
ATOM 1705 N N . SER B 1 40 ? 23.322 36.025 43.967 1.00 52.11 37 SER B N 1
ATOM 1706 C CA . SER B 1 40 ? 23.838 35.310 42.817 1.00 51.78 37 SER B CA 1
ATOM 1707 C C . SER B 1 40 ? 23.917 36.271 41.650 1.00 51.20 37 SER B C 1
ATOM 1708 O O . SER B 1 40 ? 23.166 37.247 41.613 1.00 47.67 37 SER B O 1
ATOM 1711 N N . ALA B 1 41 ? 24.821 35.982 40.707 1.00 51.09 38 ALA B N 1
ATOM 1712 C CA . ALA B 1 41 ? 24.951 36.747 39.463 1.00 45.29 38 ALA B CA 1
ATOM 1713 C C . ALA B 1 41 ? 25.026 35.873 38.199 1.00 43.95 38 ALA B C 1
ATOM 1714 O O . ALA B 1 41 ? 25.399 34.702 38.230 1.00 46.34 38 ALA B O 1
ATOM 1716 N N . VAL B 1 42 ? 24.665 36.474 37.077 1.00 50.60 39 VAL B N 1
ATOM 1717 C CA . VAL B 1 42 ? 24.673 35.795 35.797 1.00 51.85 39 VAL B CA 1
ATOM 1718 C C . VAL B 1 42 ? 25.116 36.791 34.712 1.00 51.13 39 VAL B C 1
ATOM 1719 O O . VAL B 1 42 ? 24.889 38.003 34.844 1.00 43.70 39 VAL B O 1
ATOM 1723 N N . ILE B 1 43 ? 25.791 36.292 33.676 1.00 50.68 40 ILE B N 1
ATOM 1724 C CA . ILE B 1 43 ? 26.015 37.082 32.461 1.00 41.31 40 ILE B CA 1
ATOM 1725 C C . ILE B 1 43 ? 25.281 36.428 31.305 1.00 45.99 40 ILE B C 1
ATOM 1726 O O . ILE B 1 43 ? 25.468 35.243 31.020 1.00 50.97 40 ILE B O 1
ATOM 1731 N N . ILE B 1 44 ? 24.427 37.204 30.651 1.00 53.26 41 ILE B N 1
ATOM 1732 C CA . ILE B 1 44 ? 23.576 36.682 29.596 1.00 52.34 41 ILE B CA 1
ATOM 1733 C C . ILE B 1 44 ? 23.922 37.349 28.280 1.00 52.49 41 ILE B C 1
ATOM 1734 O O . ILE B 1 44 ? 24.091 38.568 28.222 1.00 47.57 41 ILE B O 1
ATOM 1739 N N . THR B 1 45 ? 24.003 36.552 27.221 1.00 52.43 42 THR B N 1
ATOM 1740 C CA . THR B 1 45 ? 24.156 37.102 25.884 1.00 51.36 42 THR B CA 1
ATOM 1741 C C . THR B 1 45 ? 22.837 37.136 25.160 1.00 51.05 42 THR B C 1
ATOM 1742 O O . THR B 1 45 ? 22.046 36.200 25.232 1.00 47.40 42 THR B O 1
ATOM 1746 N N . ILE B 1 46 ? 22.630 38.228 24.443 1.00 52.76 43 ILE B N 1
ATOM 1747 C CA . ILE B 1 46 ? 21.395 38.464 23.733 1.00 55.33 43 ILE B CA 1
ATOM 1748 C C . ILE B 1 46 ? 21.620 38.265 22.250 1.00 50.47 43 ILE B C 1
ATOM 1749 O O . ILE B 1 46 ? 22.711 38.509 21.742 1.00 53.51 43 ILE B O 1
ATOM 1754 N N . ASP B 1 47 ? 20.574 37.787 21.583 1.00 59.80 44 ASP B N 1
ATOM 1755 C CA . ASP B 1 47 ? 20.499 37.651 20.126 1.00 57.74 44 ASP B CA 1
ATOM 1756 C C . ASP B 1 47 ? 19.169 38.266 19.695 1.00 57.06 44 ASP B C 1
ATOM 1757 O O . ASP B 1 47 ? 18.148 37.587 19.667 1.00 51.27 44 ASP B O 1
ATOM 1762 N N . ARG B 1 48 ? 19.191 39.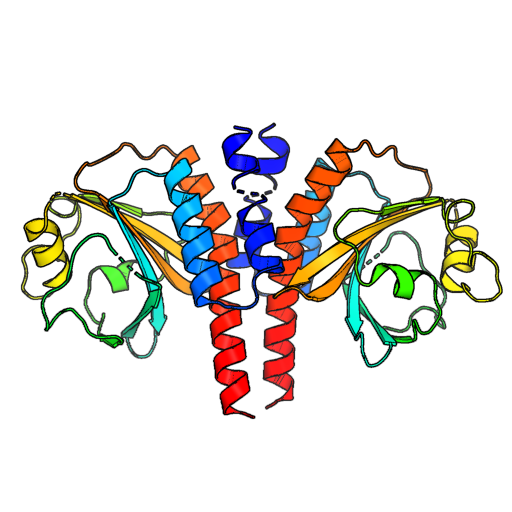561 19.387 1.00 61.24 45 ARG B N 1
ATOM 1763 C CA . ARG B 1 48 ? 17.975 40.339 19.205 1.00 59.93 45 ARG B CA 1
ATOM 1764 C C . ARG B 1 48 ? 17.141 39.838 18.033 1.00 67.36 45 ARG B C 1
ATOM 1765 O O . ARG B 1 48 ? 15.914 39.821 18.099 1.00 72.89 45 ARG B O 1
ATOM 1773 N N . GLU B 1 49 ? 17.807 39.417 16.964 1.00 76.78 46 GLU B N 1
ATOM 1774 C CA . GLU B 1 49 ? 17.098 38.916 15.793 1.00 85.98 46 GLU B CA 1
ATOM 1775 C C . GLU B 1 49 ? 16.355 37.610 16.082 1.00 85.82 46 GLU B C 1
ATOM 1776 O O . GLU B 1 49 ? 15.135 37.545 15.920 1.00 87.94 46 GLU B O 1
ATOM 1782 N N . ARG B 1 50 ? 17.085 36.580 16.510 1.00 81.93 47 ARG B N 1
ATOM 1783 C CA . ARG B 1 50 ? 16.481 35.287 16.864 1.00 76.94 47 ARG B CA 1
ATOM 1784 C C . ARG B 1 50 ? 15.578 35.356 18.102 1.00 69.21 47 ARG B C 1
ATOM 1785 O O . ARG B 1 50 ? 14.854 34.406 18.399 1.00 68.80 47 ARG B O 1
ATOM 1793 N N . ARG B 1 51 ? 15.641 36.470 18.830 1.00 59.41 48 ARG B N 1
ATOM 1794 C CA . ARG B 1 51 ? 14.855 36.662 20.055 1.00 53.60 48 ARG B CA 1
ATOM 1795 C C . ARG B 1 51 ? 15.182 35.635 21.163 1.00 61.88 48 ARG B C 1
ATOM 1796 O O . ARG B 1 51 ? 14.291 35.070 21.800 1.00 56.72 48 ARG B O 1
ATOM 1804 N N . GLU B 1 52 ? 16.475 35.428 21.399 1.00 64.60 49 GLU B N 1
ATOM 1805 C CA . GLU B 1 52 ? 16.942 34.424 22.340 1.00 59.58 49 GLU B CA 1
ATOM 1806 C C . GLU B 1 52 ? 17.980 35.017 23.284 1.00 61.96 49 GLU B C 1
ATOM 1807 O O . GLU B 1 52 ? 18.512 36.097 23.048 1.00 59.75 49 GLU B O 1
ATOM 1813 N N . ALA B 1 53 ? 18.252 34.314 24.373 1.00 65.98 50 ALA B N 1
ATOM 1814 C CA . ALA B 1 53 ? 19.356 34.682 25.248 1.00 55.09 50 ALA B CA 1
ATOM 1815 C C . ALA B 1 53 ? 20.092 33.426 25.693 1.00 55.35 50 ALA B C 1
ATOM 1816 O O . ALA B 1 53 ? 19.501 32.351 25.810 1.00 61.61 50 ALA B O 1
ATOM 1818 N N . SER B 1 54 ? 21.387 33.558 25.938 1.00 52.25 51 SER B N 1
ATOM 1819 C CA . SER B 1 54 ? 22.172 32.407 26.319 1.00 56.55 51 SER B CA 1
ATOM 1820 C C . SER B 1 54 ? 22.876 32.733 27.625 1.00 55.18 51 SER B C 1
ATOM 1821 O O . SER B 1 54 ? 23.249 33.889 27.861 1.00 54.05 51 SER B O 1
ATOM 1824 N N . VAL B 1 55 ? 23.013 31.727 28.489 1.00 44.56 52 VAL B N 1
ATOM 1825 C CA . VAL B 1 55 ? 23.784 31.896 29.704 1.00 41.23 52 VAL B CA 1
ATOM 1826 C C . VAL B 1 55 ? 25.253 31.835 29.346 1.00 50.93 52 VAL B C 1
ATOM 1827 O O . VAL B 1 55 ? 25.728 30.853 28.766 1.00 61.73 52 VAL B O 1
ATOM 1831 N N . PHE B 1 56 ? 25.967 32.898 29.684 1.00 45.71 53 PHE B N 1
ATOM 1832 C CA . PHE B 1 56 ? 27.378 32.981 29.386 1.00 43.71 53 PHE B CA 1
ATOM 1833 C C . PHE B 1 56 ? 28.174 32.642 30.639 1.00 55.33 53 PHE B C 1
ATOM 1834 O O . PHE B 1 56 ? 29.029 31.755 30.625 1.00 57.36 53 PHE B O 1
ATOM 1842 N N . PHE B 1 57 ? 27.891 33.356 31.724 1.00 56.26 54 PHE B N 1
ATOM 1843 C CA . PHE B 1 57 ? 28.512 33.051 33.001 1.00 50.82 54 PHE B CA 1
ATOM 1844 C C . PHE B 1 57 ? 27.467 32.975 34.090 1.00 47.68 54 PHE B C 1
ATOM 1845 O O . PHE B 1 57 ? 26.483 33.704 34.046 1.00 53.19 54 PHE B O 1
ATOM 1853 N N . GLU B 1 58 ? 27.677 32.078 35.051 1.00 42.91 55 GLU B N 1
ATOM 1854 C CA . GLU B 1 58 ? 26.785 31.957 36.204 1.00 54.32 55 GLU B CA 1
ATOM 1855 C C . GLU B 1 58 ? 27.568 31.857 37.518 1.00 49.35 55 GLU B C 1
ATOM 1856 O O . GLU B 1 58 ? 28.618 31.235 37.583 1.00 51.06 55 GLU B O 1
ATOM 1870 N N . LEU B 1 60 ? 25.750 31.181 40.935 1.00 38.90 57 LEU B N 1
ATOM 1871 C CA . LEU B 1 60 ? 24.559 31.094 41.761 1.00 48.48 57 LEU B CA 1
ATOM 1872 C C . LEU B 1 60 ? 24.808 30.468 43.138 1.00 56.42 57 LEU B C 1
ATOM 1873 O O . LEU B 1 60 ? 25.769 29.717 43.329 1.00 66.81 57 LEU B O 1
ATOM 1878 N N . ARG B 1 61 ? 23.940 30.796 44.095 1.00 57.88 58 ARG B N 1
ATOM 1879 C CA . ARG B 1 61 ? 23.944 30.150 45.416 1.00 59.30 58 ARG B CA 1
ATOM 1880 C C . ARG B 1 61 ? 22.714 29.253 45.601 1.00 62.53 58 ARG B C 1
ATOM 1881 O O . ARG B 1 61 ? 22.284 28.961 46.714 1.00 74.35 58 ARG B O 1
ATOM 1889 N N . PHE B 1 62 ? 22.165 28.807 44.485 1.00 59.02 59 PHE B N 1
ATOM 1890 C CA . PHE B 1 62 ? 20.999 27.951 44.485 1.00 61.92 59 PHE B CA 1
ATOM 1891 C C . PHE B 1 62 ? 20.981 27.179 43.181 1.00 63.68 59 PHE B C 1
ATOM 1892 O O . PHE B 1 62 ? 21.650 27.556 42.215 1.00 57.50 59 PHE B O 1
ATOM 1900 N N . GLU B 1 63 ? 20.227 26.089 43.169 1.00 65.65 60 GLU B N 1
ATOM 1901 C CA . GLU B 1 63 ? 20.031 25.334 41.955 1.00 73.44 60 GLU B CA 1
ATOM 1902 C C . GLU B 1 63 ? 18.748 25.801 41.275 1.00 82.99 60 GLU B C 1
ATOM 1903 O O . GLU B 1 63 ? 17.821 26.284 41.930 1.00 79.50 60 GLU B O 1
ATOM 1909 N N . LEU B 1 64 ? 18.697 25.663 39.956 1.00 85.20 61 LEU B N 1
ATOM 1910 C CA . LEU B 1 64 ? 17.456 25.892 39.236 1.00 80.70 61 LEU B CA 1
ATOM 1911 C C . LEU B 1 64 ? 16.799 24.572 38.829 1.00 81.87 61 LEU B C 1
ATOM 1912 O O . LEU B 1 64 ? 17.490 23.564 38.636 1.00 79.62 61 LEU B O 1
ATOM 1917 N N . PRO B 1 65 ? 15.455 24.576 38.729 1.00 77.92 62 PRO B N 1
ATOM 1918 C CA . PRO B 1 65 ? 14.632 23.466 38.224 1.00 73.80 62 PRO B CA 1
ATOM 1919 C C . PRO B 1 65 ? 15.147 22.944 36.884 1.00 74.64 62 PRO B C 1
ATOM 1920 O O . PRO B 1 65 ? 15.571 23.735 36.048 1.00 74.42 62 PRO B O 1
ATOM 1924 N N . GLU B 1 66 ? 15.102 21.633 36.675 1.00 82.03 63 GLU B N 1
ATOM 1925 C CA . GLU B 1 66 ? 15.575 21.039 35.423 1.00 94.19 63 GLU B CA 1
ATOM 1926 C C . GLU B 1 66 ? 15.154 21.814 34.163 1.00 95.24 63 GLU B C 1
ATOM 1927 O O . GLU B 1 66 ? 15.941 21.977 33.228 1.00 98.78 63 GLU B O 1
ATOM 1933 N N . GLN B 1 67 ? 13.911 22.289 34.154 1.00 92.77 64 GLN B N 1
ATOM 1934 C CA . GLN B 1 67 ? 13.309 22.887 32.963 1.00 88.71 64 GLN B CA 1
ATOM 1935 C C . GLN B 1 67 ? 13.645 24.366 32.798 1.00 87.67 64 GLN B C 1
ATOM 1936 O O . GLN B 1 67 ? 13.275 24.984 31.800 1.00 93.75 64 GLN B O 1
ATOM 1942 N N . LEU B 1 68 ? 14.341 24.930 33.779 1.00 82.21 65 LEU B N 1
ATOM 1943 C CA . LEU B 1 68 ? 14.778 26.321 33.711 1.00 75.28 65 LEU B CA 1
ATOM 1944 C C . LEU B 1 68 ? 16.296 26.368 33.602 1.00 78.58 65 LEU B C 1
ATOM 1945 O O . LEU B 1 68 ? 16.917 27.385 33.891 1.00 78.56 65 LEU B O 1
ATOM 1950 N N . ARG B 1 69 ? 16.893 25.260 33.182 1.00 85.15 66 ARG B N 1
ATOM 1951 C CA . ARG B 1 69 ? 18.343 25.119 33.244 1.00 91.13 66 ARG B CA 1
ATOM 1952 C C . ARG B 1 69 ? 19.026 25.474 31.937 1.00 82.88 66 ARG B C 1
ATOM 1953 O O . ARG B 1 69 ? 20.236 25.677 31.902 1.00 82.91 66 ARG B O 1
ATOM 1961 N N . HIS B 1 70 ? 18.236 25.559 30.873 1.00 76.21 67 HIS B N 1
ATOM 1962 C CA . HIS B 1 70 ? 18.747 25.589 29.504 1.00 68.09 67 HIS B CA 1
ATOM 1963 C C . HIS B 1 70 ? 19.757 26.679 29.161 1.00 69.59 67 HIS B C 1
ATOM 1964 O O . HIS B 1 70 ? 19.584 27.847 29.496 1.00 75.94 67 HIS B O 1
ATOM 1971 N N . GLN B 1 71 ? 20.810 26.262 28.467 1.00 73.18 68 GLN B N 1
ATOM 1972 C CA . GLN B 1 71 ? 21.846 27.147 27.953 1.00 77.25 68 GLN B CA 1
ATOM 1973 C C . GLN B 1 71 ? 21.272 28.301 27.123 1.00 70.45 68 GLN B C 1
ATOM 1974 O O . GLN B 1 71 ? 21.588 29.486 27.348 1.00 57.77 68 GLN B O 1
ATOM 1980 N N . THR B 1 72 ? 20.427 27.935 26.163 1.00 66.68 69 THR B N 1
ATOM 1981 C CA . THR B 1 72 ? 19.813 28.890 25.248 1.00 62.40 69 THR B CA 1
ATOM 1982 C C . THR B 1 72 ? 18.283 28.813 25.285 1.00 60.48 69 THR B C 1
ATOM 1983 O O . THR B 1 72 ? 17.706 27.720 25.253 1.00 65.15 69 THR B O 1
ATOM 1987 N N . ARG B 1 73 ? 17.628 29.971 25.352 1.00 55.27 70 ARG B N 1
ATOM 1988 C CA . ARG B 1 73 ? 16.164 30.005 25.379 1.00 62.63 70 ARG B CA 1
ATOM 1989 C C . ARG B 1 73 ? 15.534 31.286 24.831 1.00 61.21 70 ARG B C 1
ATOM 1990 O O . ARG B 1 73 ? 16.147 32.357 24.831 1.00 61.11 70 ARG B O 1
ATOM 1998 N N . SER B 1 74 ? 14.295 31.159 24.373 1.00 61.20 71 SER B N 1
ATOM 1999 C CA . SER B 1 74 ? 13.580 32.279 23.776 1.00 57.61 71 SER B CA 1
ATOM 2000 C C . SER B 1 74 ? 13.228 33.346 24.810 1.00 58.15 71 SER B C 1
ATOM 2001 O O . SER B 1 74 ? 12.849 33.041 25.935 1.00 57.45 71 SER B O 1
ATOM 2004 N N . ILE B 1 75 ? 13.344 34.602 24.404 1.00 55.25 72 ILE B N 1
ATOM 2005 C CA . ILE B 1 75 ? 12.956 35.712 25.249 1.00 62.79 72 ILE B CA 1
ATOM 2006 C C . ILE B 1 75 ? 11.903 36.515 24.518 1.00 55.72 72 ILE B C 1
ATOM 2007 O O . ILE B 1 75 ? 11.536 37.618 24.930 1.00 53.17 72 ILE B O 1
ATOM 2012 N N . ALA B 1 76 ? 11.433 35.950 23.414 1.00 53.50 73 ALA B N 1
ATOM 2013 C CA . ALA B 1 76 ? 10.350 36.544 22.654 1.00 53.19 73 ALA B CA 1
ATOM 2014 C C . ALA B 1 76 ? 9.156 36.781 23.567 1.00 59.18 73 ALA B C 1
ATOM 2015 O O . ALA B 1 76 ? 8.697 35.859 24.243 1.00 66.61 73 ALA B O 1
ATOM 2017 N N . GLY B 1 77 ? 8.668 38.018 23.600 1.00 54.86 74 GLY B N 1
ATOM 2018 C CA . GLY B 1 77 ? 7.522 38.370 24.423 1.00 59.85 74 GLY B CA 1
ATOM 2019 C C . GLY B 1 77 ? 7.766 38.394 25.922 1.00 64.66 74 GLY B C 1
ATOM 2020 O O . GLY B 1 77 ? 6.821 38.429 26.712 1.00 66.21 74 GLY B O 1
ATOM 2021 N N . THR B 1 78 ? 9.034 38.374 26.320 1.00 66.25 75 THR B N 1
ATOM 2022 C CA . THR B 1 78 ? 9.376 38.441 27.739 1.00 66.12 75 THR B CA 1
ATOM 2023 C C . THR B 1 78 ? 9.692 39.868 28.201 1.00 56.69 75 THR B C 1
ATOM 2024 O O . THR B 1 78 ? 9.951 40.770 27.398 1.00 59.94 75 THR B O 1
ATOM 2028 N N . TRP B 1 79 ? 9.638 40.051 29.510 1.00 51.52 76 TRP B N 1
ATOM 2029 C CA . TRP B 1 79 ? 9.994 41.300 30.160 1.00 54.91 76 TRP B CA 1
ATOM 2030 C C . TRP B 1 79 ? 11.458 41.691 29.881 1.00 54.34 76 TRP B C 1
ATOM 2031 O O . TRP B 1 79 ? 11.801 42.869 29.881 1.00 53.15 76 TRP B O 1
ATOM 2042 N N . LEU B 1 80 ? 12.318 40.707 29.632 1.00 55.46 77 LEU B N 1
ATOM 2043 C CA . LEU B 1 80 ? 13.702 40.999 29.271 1.00 57.45 77 LEU B CA 1
ATOM 2044 C C . LEU B 1 80 ? 13.796 41.651 27.889 1.00 64.17 77 LEU B C 1
ATOM 2045 O O . LEU B 1 80 ? 14.625 42.541 27.669 1.00 64.93 77 LEU B O 1
ATOM 2050 N N . GLU B 1 81 ? 12.946 41.218 26.961 1.00 61.27 78 GLU B N 1
ATOM 2051 C CA . GLU B 1 81 ? 12.984 41.762 25.610 1.00 60.57 78 GLU B CA 1
ATOM 2052 C C . GLU B 1 81 ? 12.718 43.274 25.588 1.00 63.54 78 GLU B C 1
ATOM 2053 O O . GLU B 1 81 ? 13.162 43.974 24.675 1.00 62.20 78 GLU B O 1
ATOM 2059 N N . GLY B 1 82 ? 12.012 43.779 26.596 1.00 59.25 79 GLY B N 1
ATOM 2060 C CA . GLY B 1 82 ? 11.771 45.209 26.692 1.00 56.41 79 GLY B CA 1
ATOM 2061 C C . GLY B 1 82 ? 12.939 46.052 27.191 1.00 53.60 79 GLY B C 1
ATOM 2062 O O . GLY B 1 82 ? 12.852 47.274 27.214 1.00 56.66 79 GLY B O 1
ATOM 2063 N N . HIS B 1 83 ? 14.032 45.415 27.598 1.00 53.20 80 HIS B N 1
ATOM 2064 C CA . HIS B 1 83 ? 15.197 46.145 28.117 1.00 46.24 80 HIS B CA 1
ATOM 2065 C C . HIS B 1 83 ? 16.358 46.186 27.121 1.00 45.02 80 HIS B C 1
ATOM 2066 O O . HIS B 1 83 ? 17.469 46.616 27.454 1.00 44.75 80 HIS B O 1
ATOM 2073 N N . LEU B 1 84 ? 16.094 45.737 25.897 1.00 44.34 81 LEU B N 1
ATOM 2074 C CA . LEU B 1 84 ? 17.139 45.611 24.892 1.00 49.53 81 LEU B CA 1
ATOM 2075 C C . LEU B 1 84 ? 17.730 46.940 24.374 1.00 56.38 81 LEU B C 1
ATOM 2076 O O . LEU B 1 84 ? 18.786 46.944 23.739 1.00 47.62 81 LEU B O 1
ATOM 2081 N N . ASP B 1 85 ? 17.062 48.057 24.662 1.00 58.09 82 ASP B N 1
ATOM 2082 C CA . ASP B 1 85 ? 17.593 49.388 24.339 1.00 52.61 82 ASP B CA 1
ATOM 2083 C C . ASP B 1 85 ? 18.171 50.145 25.548 1.00 46.28 82 ASP B C 1
ATOM 2084 O O . ASP B 1 85 ? 18.578 51.296 25.429 1.00 48.48 82 ASP B O 1
ATOM 2089 N N . ASP B 1 86 ? 18.221 49.494 26.705 1.00 51.12 83 ASP B N 1
ATOM 2090 C CA . ASP B 1 86 ? 18.668 50.154 27.938 1.00 52.19 83 ASP B CA 1
ATOM 2091 C C . ASP B 1 86 ? 20.113 50.658 27.927 1.00 54.11 83 ASP B C 1
ATOM 2092 O O . ASP B 1 86 ? 21.047 49.933 27.569 1.00 48.69 83 ASP B O 1
ATOM 2097 N N . ARG B 1 87 ? 20.292 51.908 28.336 1.00 62.89 84 ARG B N 1
ATOM 2098 C CA . ARG B 1 87 ? 21.633 52.436 28.553 1.00 65.66 84 ARG B CA 1
ATOM 2099 C C . ARG B 1 87 ? 22.045 52.280 30.020 1.00 52.42 84 ARG B C 1
ATOM 2100 O O . ARG B 1 87 ? 23.208 52.006 30.335 1.00 51.88 84 ARG B O 1
ATOM 2108 N N . THR B 1 88 ? 21.058 52.432 30.901 1.00 48.60 85 THR B N 1
ATOM 2109 C CA . THR B 1 88 ? 21.275 52.510 32.336 1.00 39.13 85 THR B CA 1
ATOM 2110 C C . THR B 1 88 ? 20.886 51.235 33.078 1.00 44.84 85 THR B C 1
ATOM 2111 O O . THR B 1 88 ? 20.143 50.396 32.561 1.00 41.41 85 THR B O 1
ATOM 2115 N N . VAL B 1 89 ? 21.400 51.124 34.300 1.00 42.99 86 VAL B N 1
ATOM 2116 C CA . VAL B 1 89 ? 21.089 50.032 35.205 1.00 44.29 86 VAL B CA 1
ATOM 2117 C C . VAL B 1 89 ? 19.643 50.032 35.711 1.00 47.82 86 VAL B C 1
ATOM 2118 O O . VAL B 1 89 ? 19.154 51.029 36.211 1.00 45.83 86 VAL B O 1
ATOM 2122 N N . THR B 1 90 ? 18.985 48.884 35.635 1.00 52.34 87 THR B N 1
ATOM 2123 C CA . THR B 1 90 ? 17.651 48.732 36.204 1.00 45.16 87 THR B CA 1
ATOM 2124 C C . THR B 1 90 ? 17.698 47.979 37.534 1.00 47.59 87 THR B C 1
ATOM 2125 O O . THR B 1 90 ? 18.302 46.914 37.625 1.00 52.39 87 THR B O 1
ATOM 2129 N N . VAL B 1 91 ? 17.078 48.552 38.565 1.00 41.09 88 VAL B N 1
ATOM 2130 C CA . VAL B 1 91 ? 16.895 47.881 39.850 1.00 44.22 88 VAL B CA 1
ATOM 2131 C C . VAL B 1 91 ? 15.399 47.698 40.101 1.00 53.77 88 VAL B C 1
ATOM 2132 O O . VAL B 1 91 ? 14.626 48.653 40.032 1.00 50.09 88 VAL B O 1
ATOM 2136 N N . ALA B 1 92 ? 14.989 46.473 40.399 1.00 54.89 89 ALA B N 1
ATOM 2137 C CA . ALA B 1 92 ? 13.567 46.160 40.405 1.00 41.81 89 ALA B CA 1
ATOM 2138 C C . ALA B 1 92 ? 13.167 45.112 41.425 1.00 34.28 89 ALA B C 1
ATOM 2139 O O . ALA B 1 92 ? 13.856 44.114 41.620 1.00 46.37 89 ALA B O 1
ATOM 2141 N N . SER B 1 93 ? 12.036 45.356 42.068 1.00 42.53 90 SER B N 1
ATOM 2142 C CA . SER B 1 93 ? 11.353 44.356 42.871 1.00 42.04 90 SER B CA 1
ATOM 2143 C C . SER B 1 93 ? 10.724 43.343 41.925 1.00 50.18 90 SER B C 1
ATOM 2144 O O . SER B 1 93 ? 10.061 43.717 40.957 1.00 59.58 90 SER B O 1
ATOM 2147 N N . ILE B 1 94 ? 10.953 42.063 42.191 1.00 50.21 91 ILE B N 1
ATOM 2148 C CA . ILE B 1 94 ? 10.373 40.977 41.389 1.00 55.44 91 ILE B CA 1
ATOM 2149 C C . ILE B 1 94 ? 8.837 40.939 41.435 1.00 57.06 91 ILE B C 1
ATOM 2150 O O . ILE B 1 94 ? 8.191 40.833 40.394 1.00 68.56 91 ILE B O 1
ATOM 2155 N N . ALA B 1 95 ? 8.250 41.037 42.628 1.00 61.94 92 ALA B N 1
ATOM 2156 C CA . ALA B 1 95 ? 6.786 40.928 42.761 1.00 66.91 92 ALA B CA 1
ATOM 2157 C C . ALA B 1 95 ? 6.032 42.232 42.509 1.00 54.25 92 ALA B C 1
ATOM 2158 O O . ALA B 1 95 ? 4.827 42.216 42.350 1.00 57.71 92 ALA B O 1
ATOM 2160 N N . ARG B 1 96 ? 6.731 43.356 42.458 1.00 49.89 93 ARG B N 1
ATOM 2161 C CA . ARG B 1 96 ? 6.040 44.632 42.305 1.00 54.54 93 ARG B CA 1
ATOM 2162 C C . ARG B 1 96 ? 6.348 45.379 40.999 1.00 49.91 93 ARG B C 1
ATOM 2163 O O . ARG B 1 96 ? 5.486 46.061 40.461 1.00 57.63 93 ARG B O 1
ATOM 2171 N N . ASP B 1 97 ? 7.554 45.242 40.469 1.00 47.84 94 ASP B N 1
ATOM 2172 C CA . ASP B 1 97 ? 7.943 46.068 39.320 1.00 57.25 94 ASP B CA 1
ATOM 2173 C C . ASP B 1 97 ? 7.854 45.416 37.931 1.00 64.42 94 ASP B C 1
ATOM 2174 O O . ASP B 1 97 ? 8.114 46.067 36.918 1.00 60.41 94 ASP B O 1
ATOM 2179 N N . ILE B 1 98 ? 7.473 44.148 37.869 1.00 65.21 95 ILE B N 1
ATOM 2180 C CA . ILE B 1 98 ? 7.519 43.464 36.591 1.00 64.48 95 ILE B CA 1
ATOM 2181 C C . ILE B 1 98 ? 6.174 42.885 36.163 1.00 63.26 95 ILE B C 1
ATOM 2182 O O . ILE B 1 98 ? 5.715 41.897 36.729 1.00 70.75 95 ILE B O 1
ATOM 2187 N N . PRO B 1 99 ? 5.550 43.505 35.146 1.00 59.29 96 PRO B N 1
ATOM 2188 C CA . PRO B 1 99 ? 4.172 43.198 34.729 1.00 67.80 96 PRO B CA 1
ATOM 2189 C C . PRO B 1 99 ? 4.000 41.754 34.256 1.00 78.04 96 PRO B C 1
ATOM 2190 O O . PRO B 1 99 ? 2.872 41.242 34.285 1.00 71.96 96 PRO B O 1
ATOM 2194 N N . SER B 1 100 ? 5.099 41.126 33.824 1.00 79.91 97 SER B N 1
ATOM 2195 C CA . SER B 1 100 ? 5.078 39.748 33.333 1.00 72.34 97 SER B CA 1
ATOM 2196 C C . SER B 1 100 ? 4.985 38.757 34.480 1.00 81.90 97 SER B C 1
ATOM 2197 O O . SER B 1 100 ? 4.668 37.583 34.269 1.00 79.23 97 SER B O 1
ATOM 2200 N N . PHE B 1 101 ? 5.263 39.239 35.691 1.00 88.23 98 PHE B N 1
ATOM 2201 C CA . PHE B 1 101 ? 5.362 38.375 36.860 1.00 87.13 98 PHE B CA 1
ATOM 2202 C C . PHE B 1 101 ? 4.055 37.627 37.140 1.00 94.24 98 PHE B C 1
ATOM 2203 O O . PHE B 1 101 ? 2.967 38.212 37.074 1.00 88.96 98 PHE B O 1
ATOM 2211 N N . GLY B 1 102 ? 4.177 36.333 37.438 1.00 96.02 99 GLY B N 1
ATOM 2212 C CA . GLY B 1 102 ? 3.032 35.508 37.784 1.00 99.75 99 GLY B CA 1
ATOM 2213 C C . GLY B 1 102 ? 2.460 34.757 36.597 1.00 104.48 99 GLY B C 1
ATOM 2214 O O . GLY B 1 102 ? 2.191 33.554 36.676 1.00 106.39 99 GLY B O 1
ATOM 2215 N N . ALA B 1 103 ? 2.263 35.478 35.497 1.00 105.43 100 ALA B N 1
ATOM 2216 C CA . ALA B 1 103 ? 1.807 34.882 34.250 1.00 108.79 100 ALA B CA 1
ATOM 2217 C C . ALA B 1 103 ? 2.767 33.782 33.822 1.00 118.74 100 ALA B C 1
ATOM 2218 O O . ALA B 1 103 ? 3.956 33.822 34.140 1.00 119.72 100 ALA B O 1
ATOM 2220 N N . 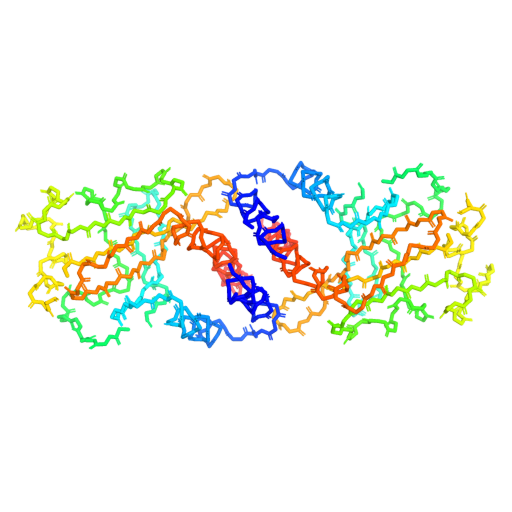ASP B 1 104 ? 2.245 32.799 33.098 1.00 129.12 101 ASP B N 1
ATOM 2221 C CA . ASP B 1 104 ? 3.050 31.671 32.641 1.00 137.23 101 ASP B CA 1
ATOM 2222 C C . ASP B 1 104 ? 4.145 32.091 31.652 1.00 134.68 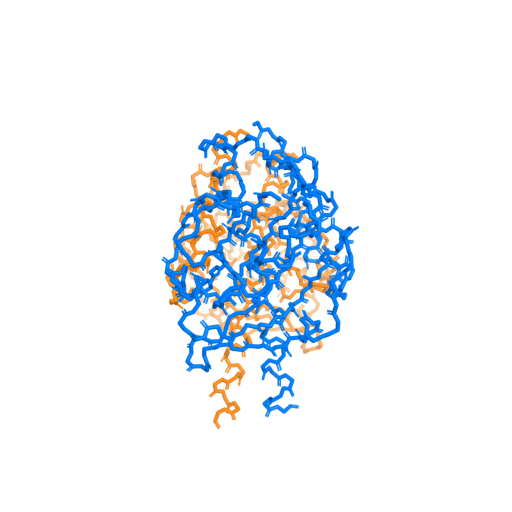101 ASP B C 1
ATOM 2223 O O . ASP B 1 104 ? 4.904 31.253 31.158 1.00 137.40 101 ASP B O 1
ATOM 2228 N N . GLY B 1 105 ? 4.224 33.391 31.372 1.00 124.89 102 GLY B N 1
ATOM 2229 C CA . GLY B 1 105 ? 5.228 33.928 30.469 1.00 110.07 102 GLY B CA 1
ATOM 2230 C C . GLY B 1 105 ? 6.549 34.224 31.157 1.00 95.73 102 GLY B C 1
ATOM 2231 O O . GLY B 1 105 ? 7.567 34.432 30.490 1.00 82.17 102 GLY B O 1
ATOM 2232 N N . ALA B 1 106 ? 6.522 34.248 32.493 1.00 94.34 103 ALA B N 1
ATOM 2233 C CA . ALA B 1 106 ? 7.721 34.439 33.317 1.00 87.36 103 ALA B CA 1
ATOM 2234 C C . ALA B 1 106 ? 7.821 33.399 34.446 1.00 77.75 103 ALA B C 1
ATOM 2235 O O . ALA B 1 106 ? 7.551 33.710 35.612 1.00 73.57 103 ALA B O 1
ATOM 2237 N N . PRO B 1 107 ? 8.214 32.161 34.092 1.00 73.40 104 PRO B N 1
ATOM 2238 C CA . PRO B 1 107 ? 8.426 31.035 35.007 1.00 71.64 104 PRO B CA 1
ATOM 2239 C C . PRO B 1 107 ? 9.755 31.163 35.744 1.00 67.74 104 PRO B C 1
ATOM 2240 O O . PRO B 1 107 ? 9.892 30.659 36.864 1.00 68.96 104 PRO B O 1
ATOM 2244 N N . LEU B 1 108 ? 10.733 31.808 35.110 1.00 53.38 105 LEU B N 1
ATOM 2245 C CA . LEU B 1 108 ? 12.018 32.024 35.757 1.00 59.99 105 LEU B CA 1
ATOM 2246 C C . LEU B 1 108 ? 11.875 33.047 36.882 1.00 62.33 105 LEU B C 1
ATOM 2247 O O . LEU B 1 108 ? 12.382 32.852 37.991 1.00 60.21 105 LEU B O 1
ATOM 2252 N N . LEU B 1 109 ? 11.174 34.132 36.584 1.00 63.34 106 LEU B N 1
ATOM 2253 C CA . LEU B 1 109 ? 10.813 35.102 37.597 1.00 67.08 106 LEU B CA 1
ATOM 2254 C C . LEU B 1 109 ? 10.161 34.420 38.795 1.00 60.97 106 LEU B C 1
ATOM 2255 O O . LEU B 1 109 ? 10.560 34.656 39.943 1.00 47.26 106 LEU B O 1
ATOM 2260 N N . TRP B 1 110 ? 9.164 33.574 38.517 1.00 61.76 107 TRP B N 1
ATOM 2261 C CA . TRP B 1 110 ? 8.361 32.908 39.555 1.00 65.04 107 TRP B CA 1
ATOM 2262 C C . TRP B 1 110 ? 9.206 32.030 40.491 1.00 58.50 107 TRP B C 1
ATOM 2263 O O . TRP B 1 110 ? 9.138 32.150 41.719 1.00 49.40 107 TRP B O 1
ATOM 2274 N N . THR B 1 111 ? 10.002 31.151 39.895 1.00 60.28 108 THR B N 1
ATOM 2275 C CA . THR B 1 111 ? 10.950 30.326 40.636 1.00 63.99 108 THR B CA 1
ATOM 2276 C C . THR B 1 111 ? 11.851 31.162 41.552 1.00 63.75 108 THR B C 1
ATOM 2277 O O . THR B 1 111 ? 11.989 30.851 42.732 1.00 59.73 108 THR B O 1
ATOM 2281 N N . LEU B 1 112 ? 12.459 32.215 41.001 1.00 60.16 109 LEU B N 1
ATOM 2282 C CA . LEU B 1 112 ? 13.324 33.114 41.769 1.00 57.16 109 LEU B CA 1
ATOM 2283 C C . LEU B 1 112 ? 12.639 33.664 43.009 1.00 54.89 109 LEU B C 1
ATOM 2284 O O . LEU B 1 112 ? 13.219 33.712 44.103 1.00 50.46 109 LEU B O 1
ATOM 2289 N N . HIS B 1 113 ? 11.405 34.108 42.828 1.00 53.92 110 HIS B N 1
ATOM 2290 C CA . HIS B 1 113 ? 10.634 34.571 43.957 1.00 60.80 110 HIS B CA 1
ATOM 2291 C C . HIS B 1 113 ? 10.426 33.412 44.920 1.00 58.36 110 HIS B C 1
ATOM 2292 O O . HIS B 1 113 ? 10.668 33.532 46.129 1.00 48.64 110 HIS B O 1
ATOM 2299 N N . GLU B 1 114 ? 9.986 32.288 44.356 1.00 54.16 111 GLU B N 1
ATOM 2300 C CA . GLU B 1 114 ? 9.773 31.060 45.104 1.00 59.67 111 GLU B CA 1
ATOM 2301 C C . GLU B 1 114 ? 11.037 30.741 45.900 1.00 65.84 111 GLU B C 1
ATOM 2302 O O . GLU B 1 114 ? 10.991 30.426 47.098 1.00 63.82 111 GLU B O 1
ATOM 2308 N N . LEU B 1 115 ? 12.168 30.853 45.209 1.00 66.31 112 LEU B N 1
ATOM 2309 C CA . LEU B 1 115 ? 13.489 30.639 45.786 1.00 63.54 112 LEU B CA 1
ATOM 2310 C C . LEU B 1 115 ? 13.839 31.702 46.813 1.00 60.29 112 LEU B C 1
ATOM 2311 O O . LEU B 1 115 ? 14.866 31.608 47.457 1.00 52.91 112 LEU B O 1
ATOM 2316 N N . GLY B 1 116 ? 13.008 32.732 46.935 1.00 66.51 113 GLY B N 1
ATOM 2317 C CA . GLY B 1 116 ? 13.234 33.759 47.935 1.00 69.07 113 GLY B CA 1
ATOM 2318 C C . GLY B 1 116 ? 14.039 34.972 47.490 1.00 64.16 113 GLY B C 1
ATOM 2319 O O . GLY B 1 116 ? 14.571 35.702 48.334 1.00 55.65 113 GLY B O 1
ATOM 2328 N N . ARG B 1 118 ? 13.979 38.728 45.739 1.00 58.41 115 ARG B N 1
ATOM 2329 C CA . ARG B 1 118 ? 13.020 39.809 45.860 1.00 56.68 115 ARG B CA 1
ATOM 2330 C C . ARG B 1 118 ? 13.428 41.007 45.024 1.00 60.06 115 ARG B C 1
ATOM 2331 O O . ARG B 1 118 ? 12.590 41.782 44.569 1.00 54.77 115 ARG B O 1
ATOM 2339 N N . GLN B 1 119 ? 14.728 41.154 44.820 1.00 62.81 116 GLN B N 1
ATOM 2340 C CA . GLN B 1 119 ? 15.236 42.244 44.007 1.00 53.27 116 GLN B CA 1
ATOM 2341 C C . GLN B 1 119 ? 16.183 41.719 42.942 1.00 55.84 116 GLN B C 1
ATOM 2342 O O . GLN B 1 119 ? 16.987 40.814 43.184 1.00 61.83 116 GLN B O 1
ATOM 2348 N N . ILE B 1 120 ? 16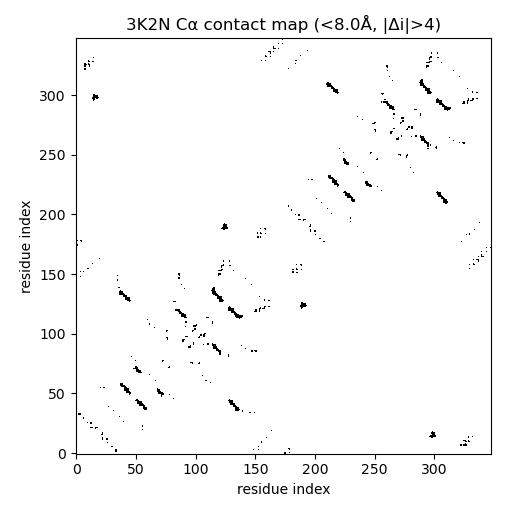.074 42.285 41.751 1.00 50.71 117 ILE B N 1
ATOM 2349 C CA . ILE B 1 120 ? 16.934 41.891 40.654 1.00 52.39 117 ILE B CA 1
ATOM 2350 C C . ILE B 1 120 ? 17.469 43.143 39.979 1.00 41.77 117 ILE B C 1
ATOM 2351 O O . ILE B 1 120 ? 16.756 44.142 39.859 1.00 36.60 117 ILE B O 1
ATOM 2356 N N . VAL B 1 121 ? 18.727 43.120 39.556 1.00 33.80 118 VAL B N 1
ATOM 2357 C CA . VAL B 1 121 ? 19.219 44.301 38.869 1.00 40.92 118 VAL B CA 1
ATOM 2358 C C . VAL B 1 121 ? 19.753 43.940 37.518 1.00 40.10 118 VAL B C 1
ATOM 2359 O O . VAL B 1 121 ? 20.447 42.943 37.374 1.00 39.12 118 VAL B O 1
ATOM 2363 N N . LEU B 1 122 ? 19.384 44.750 36.528 1.00 38.97 119 LEU B N 1
ATOM 2364 C CA . LEU B 1 122 ? 19.873 44.608 35.164 1.00 45.81 119 LEU B CA 1
ATOM 2365 C C . LEU B 1 122 ? 20.927 45.649 34.841 1.00 48.46 119 LEU B C 1
ATOM 2366 O O . LEU B 1 122 ? 20.746 46.846 35.075 1.00 47.54 119 LEU B O 1
ATOM 2371 N N . SER B 1 123 ? 22.036 45.182 34.299 1.00 40.78 120 SER B N 1
ATOM 2372 C CA . SER B 1 123 ? 23.065 46.089 33.869 1.00 40.47 120 SER B CA 1
ATOM 2373 C C . SER B 1 123 ? 23.362 45.763 32.418 1.00 40.88 120 SER B C 1
ATOM 2374 O O . SER B 1 123 ? 23.958 44.733 32.109 1.00 45.21 120 SER B O 1
ATOM 2377 N N . PRO B 1 124 ? 22.910 46.634 31.515 1.00 40.62 121 PRO B N 1
ATOM 2378 C CA . PRO B 1 124 ? 23.107 46.408 30.085 1.00 44.37 121 PRO B CA 1
ATOM 2379 C C . PRO B 1 124 ? 24.590 46.341 29.742 1.00 48.23 121 PRO B C 1
ATOM 2380 O O . PRO B 1 124 ? 25.389 47.104 30.281 1.00 41.27 121 PRO B O 1
ATOM 2384 N N . LEU B 1 125 ? 24.934 45.390 28.882 1.00 54.28 122 LEU B N 1
ATOM 2385 C CA . LEU B 1 125 ? 26.291 45.179 28.391 1.00 43.83 122 LEU B CA 1
ATOM 2386 C C . LEU B 1 125 ? 26.343 45.698 26.953 1.00 40.23 122 LEU B C 1
ATOM 2387 O O . LEU B 1 125 ? 25.620 45.219 26.076 1.00 42.97 122 LEU B O 1
ATOM 2392 N N . ARG B 1 126 ? 27.186 46.695 26.726 1.00 40.44 123 ARG B N 1
ATOM 2393 C CA . ARG B 1 126 ? 27.089 47.511 25.529 1.00 47.53 123 ARG B CA 1
ATOM 2394 C C . ARG B 1 126 ? 28.425 47.720 24.838 1.00 49.36 123 ARG B C 1
ATOM 2395 O O . ARG B 1 126 ? 29.433 48.075 25.466 1.00 50.10 123 ARG B O 1
ATOM 2403 N N . SER B 1 127 ? 28.403 47.501 23.531 1.00 50.62 124 SER B N 1
ATOM 2404 C CA . SER B 1 127 ? 29.569 47.655 22.683 1.00 65.09 124 SER B CA 1
ATOM 2405 C C . SER B 1 127 ? 29.105 48.437 21.460 1.00 62.05 124 SER B C 1
ATOM 2406 O O . SER B 1 127 ? 28.222 47.980 20.737 1.00 59.86 124 SER B O 1
ATOM 2409 N N . GLY B 1 128 ? 29.673 49.627 21.265 1.00 60.86 125 GLY B N 1
ATOM 2410 C CA . GLY B 1 128 ? 29.321 50.487 20.151 1.00 62.82 125 GLY B CA 1
ATOM 2411 C C . GLY B 1 128 ? 27.826 50.694 19.934 1.00 68.31 125 GLY B C 1
ATOM 2412 O O . GLY B 1 128 ? 27.316 50.490 18.816 1.00 59.31 125 GLY B O 1
ATOM 2413 N 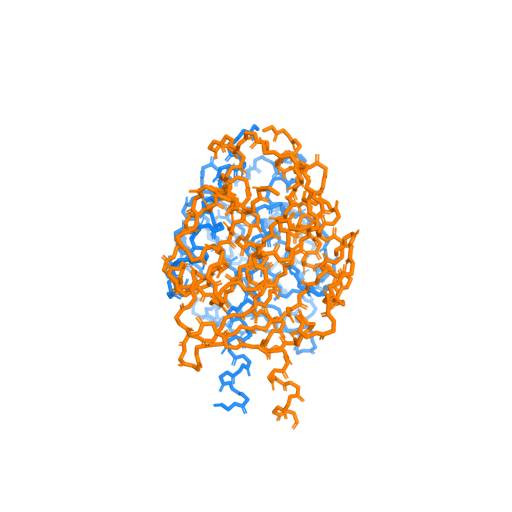N . GLY B 1 129 ? 27.131 51.094 21.002 1.00 62.91 126 GLY B N 1
ATOM 2414 C CA . GLY B 1 129 ? 25.735 51.484 20.933 1.00 61.65 126 GLY B CA 1
ATOM 2415 C C . GLY B 1 129 ? 24.723 50.352 21.044 1.00 71.83 126 GLY B C 1
ATOM 2416 O O . GLY B 1 129 ? 23.553 50.564 21.394 1.00 70.14 126 GLY B O 1
ATOM 2417 N N . ARG B 1 130 ? 25.160 49.140 20.739 1.00 74.28 127 ARG B N 1
ATOM 2418 C CA . ARG B 1 130 ? 24.248 48.013 20.746 1.00 73.86 127 ARG B CA 1
ATOM 2419 C C . ARG B 1 130 ? 24.403 47.220 22.031 1.00 58.91 127 ARG B C 1
ATOM 2420 O O . ARG B 1 130 ? 25.519 47.026 22.519 1.00 63.26 127 ARG B O 1
ATOM 2428 N N . VAL B 1 131 ? 23.275 46.783 22.580 1.00 41.66 128 VAL B N 1
ATOM 2429 C CA . VAL B 1 131 ? 23.272 45.913 23.749 1.00 52.52 128 VAL B CA 1
ATOM 2430 C C . VAL B 1 131 ? 23.533 44.466 23.352 1.00 53.46 128 VAL B C 1
ATOM 2431 O O . VAL B 1 131 ? 22.753 43.863 22.637 1.00 57.80 128 VAL B O 1
ATOM 2435 N N . ILE B 1 132 ? 24.623 43.895 23.834 1.00 52.32 129 ILE B N 1
ATOM 2436 C CA . ILE B 1 132 ? 24.954 42.537 23.457 1.00 44.37 129 ILE B CA 1
ATOM 2437 C C . ILE B 1 132 ? 24.500 41.530 24.504 1.00 51.02 129 ILE B C 1
ATOM 2438 O O . ILE B 1 132 ? 24.339 40.343 24.209 1.00 60.43 129 ILE B O 1
ATOM 2443 N N . GLY B 1 133 ? 24.294 42.015 25.722 1.00 45.60 130 GLY B N 1
ATOM 2444 C CA . GLY B 1 133 ? 23.910 41.176 26.834 1.00 46.66 130 GLY B CA 1
ATOM 2445 C C . GLY B 1 133 ? 23.617 41.973 28.099 1.00 49.57 130 GLY B C 1
ATOM 2446 O O . GLY B 1 133 ? 23.474 43.195 28.057 1.00 46.53 130 GLY B O 1
ATOM 2447 N N . PHE B 1 134 ? 23.520 41.259 29.221 1.00 45.33 131 PHE B N 1
ATOM 2448 C CA . PHE B 1 134 ? 23.216 41.840 30.521 1.00 38.19 131 PHE B CA 1
ATOM 2449 C C . PHE B 1 134 ? 24.047 41.171 31.600 1.00 43.91 131 PHE B C 1
ATOM 2450 O O . PHE B 1 134 ? 24.261 39.957 31.577 1.00 50.11 131 PHE B O 1
ATOM 2458 N N . LEU B 1 135 ? 24.510 41.975 32.545 1.00 40.65 132 LEU B N 1
ATOM 2459 C CA . LEU B 1 135 ? 24.955 41.464 33.820 1.00 44.53 132 LEU B CA 1
ATOM 2460 C C . LEU B 1 135 ? 23.743 41.632 34.747 1.00 43.37 132 LEU B C 1
ATOM 2461 O O . LEU B 1 135 ? 23.041 42.644 34.672 1.00 54.06 132 LEU B O 1
ATOM 2466 N N . SER B 1 136 ? 23.484 40.636 35.592 1.00 33.59 133 SER B N 1
ATOM 2467 C CA . SER B 1 136 ? 22.310 40.635 36.472 1.00 36.34 133 SER B CA 1
ATOM 2468 C C . SER B 1 136 ? 22.581 40.027 37.857 1.00 40.24 133 SER B C 1
ATOM 2469 O O . SER B 1 136 ? 23.322 39.066 37.991 1.00 45.42 133 SER B O 1
ATOM 2472 N N . PHE B 1 137 ? 21.966 40.621 38.876 1.00 39.84 134 PHE B N 1
ATOM 2473 C CA . PHE B 1 137 ? 22.143 40.242 40.264 1.00 37.81 134 PHE B CA 1
ATOM 2474 C C . PHE B 1 137 ? 20.790 39.882 40.853 1.00 42.57 134 PHE B C 1
ATOM 2475 O O . PHE B 1 137 ? 19.777 40.472 40.485 1.00 34.88 134 PHE B O 1
ATOM 2483 N N . VAL B 1 138 ? 20.766 38.942 41.791 1.00 49.04 135 VAL B N 1
ATOM 2484 C CA . VAL B 1 138 ? 19.565 38.737 42.592 1.00 43.90 135 VAL B CA 1
ATOM 2485 C C . VAL B 1 138 ? 19.904 38.727 44.067 1.00 44.53 135 VAL B C 1
ATOM 2486 O O . VAL B 1 138 ? 20.979 38.287 44.469 1.00 46.09 135 VAL B O 1
ATOM 2490 N N . SER B 1 139 ? 18.979 39.229 44.872 1.00 52.54 136 SER B N 1
ATOM 2491 C CA . SER B 1 139 ? 19.143 39.258 46.321 1.00 54.04 136 SER B CA 1
ATOM 2492 C C . SER B 1 139 ? 17.802 38.964 46.948 1.00 58.91 136 SER B C 1
ATOM 2493 O O . SER B 1 139 ? 16.748 39.240 46.353 1.00 59.21 136 SER B O 1
ATOM 2496 N N . ALA B 1 140 ? 17.832 38.399 48.146 1.00 61.04 137 ALA B N 1
ATOM 2497 C CA . ALA B 1 140 ? 16.593 38.174 48.866 1.00 67.53 137 ALA B CA 1
ATOM 2498 C C . ALA B 1 140 ? 16.135 39.510 49.467 1.00 69.14 137 ALA B C 1
ATOM 2499 O O . ALA B 1 140 ? 14.945 39.819 49.490 1.00 64.28 137 ALA B O 1
ATOM 2501 N N . GLU B 1 141 ? 17.096 40.312 49.918 1.00 75.10 138 GLU B N 1
ATOM 2502 C CA . GLU B 1 141 ? 16.806 41.630 50.471 1.00 77.61 138 GLU B CA 1
ATOM 2503 C C . GLU B 1 141 ? 16.789 42.720 49.392 1.00 74.33 138 GLU B C 1
ATOM 2504 O O . GLU B 1 141 ? 17.594 42.708 48.466 1.00 78.77 138 GLU B O 1
ATOM 2510 N N . GLU B 1 142 ? 15.852 43.652 49.514 1.00 67.46 139 GLU B N 1
ATOM 2511 C CA . GLU B 1 142 ? 15.771 44.782 48.599 1.00 69.12 139 GLU B CA 1
ATOM 2512 C C . GLU B 1 142 ? 16.634 45.975 49.075 1.00 69.37 139 GLU B C 1
ATOM 2513 O O . GLU B 1 142 ? 16.147 46.893 49.726 1.00 71.12 139 GLU B O 1
ATOM 2519 N N . LYS B 1 143 ? 17.923 45.934 48.751 1.00 67.30 140 LYS B N 1
ATOM 2520 C CA . LYS B 1 143 ? 18.879 46.974 49.134 1.00 61.26 140 LYS B CA 1
ATOM 2521 C C . LYS B 1 143 ? 18.617 48.284 48.364 1.00 56.72 140 LYS B C 1
ATOM 2522 O O . LYS B 1 143 ? 18.066 48.258 47.266 1.00 46.45 140 LYS B O 1
ATOM 2528 N N . LEU B 1 144 ? 18.986 49.423 48.952 1.00 59.55 141 LEU B N 1
ATOM 2529 C CA . LEU B 1 144 ? 18.909 50.715 48.260 1.00 54.62 141 LEU B CA 1
ATOM 2530 C C . LEU B 1 144 ? 20.048 50.849 47.264 1.00 56.48 141 LEU B C 1
ATOM 2531 O O . LEU B 1 144 ? 21.220 50.699 47.625 1.00 51.16 141 LEU B O 1
ATOM 2536 N N . TRP B 1 145 ? 19.704 51.140 46.012 1.00 53.15 142 TRP B N 1
ATOM 2537 C CA . TRP B 1 145 ? 20.726 51.418 45.011 1.00 52.26 142 TRP B CA 1
ATOM 2538 C C . TRP B 1 145 ? 20.822 52.902 44.699 1.00 50.90 142 TRP B C 1
ATOM 2539 O O . TRP B 1 145 ? 19.987 53.469 43.990 1.00 58.36 142 TRP B O 1
ATOM 2550 N N . SER B 1 146 ? 21.845 53.527 45.256 1.00 44.79 143 SER B N 1
ATOM 2551 C CA . SER B 1 146 ? 22.097 54.935 45.015 1.00 40.14 143 SER B CA 1
ATOM 2552 C C . SER B 1 146 ? 22.457 55.133 43.549 1.00 40.45 143 SER B C 1
ATOM 2553 O O . SER B 1 146 ? 22.739 54.178 42.820 1.00 50.55 143 SER B O 1
ATOM 2556 N N . ASP B 1 147 ? 22.446 56.378 43.115 1.00 38.85 144 ASP B N 1
ATOM 2557 C CA . ASP B 1 147 ? 22.877 56.721 41.766 1.00 43.13 144 ASP B CA 1
ATOM 2558 C C . ASP B 1 147 ? 24.366 56.404 41.582 1.00 38.87 144 ASP B C 1
ATOM 2559 O O . ASP B 1 147 ? 24.780 55.878 40.548 1.00 43.45 144 ASP B O 1
ATOM 2564 N N . GLY B 1 148 ? 25.159 56.719 42.603 1.00 44.50 145 GLY B N 1
ATOM 2565 C CA . GLY B 1 148 ? 26.577 56.387 42.633 1.00 41.99 145 GLY B CA 1
ATOM 2566 C C . GLY B 1 148 ? 26.838 54.885 42.549 1.00 30.85 145 GLY B C 1
ATOM 2567 O O . GLY B 1 148 ? 27.738 54.461 41.836 1.00 29.81 145 GLY B O 1
ATOM 2568 N N . ASP B 1 149 ? 26.045 54.090 43.268 1.00 32.04 146 ASP B N 1
ATOM 2569 C CA . ASP B 1 149 ? 26.053 52.623 43.111 1.00 45.26 146 ASP B CA 1
ATOM 2570 C C . ASP B 1 149 ? 25.812 52.201 41.672 1.00 43.28 146 ASP B C 1
ATOM 2571 O O . ASP B 1 149 ? 26.530 51.354 41.127 1.00 41.05 146 ASP B O 1
ATOM 2576 N N . LYS B 1 150 ? 24.781 52.792 41.074 1.00 34.06 147 LYS B N 1
ATOM 2577 C CA . LYS B 1 150 ? 24.408 52.459 39.712 1.00 36.01 147 LYS B CA 1
ATOM 2578 C C . LYS B 1 150 ? 25.463 52.885 38.688 1.00 46.20 147 L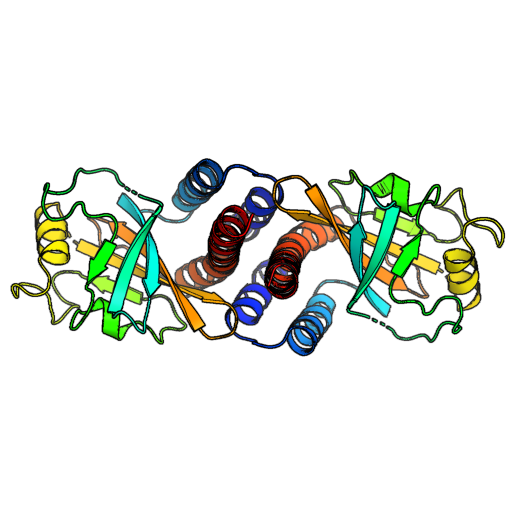YS B C 1
ATOM 2579 O O . LYS B 1 150 ? 25.755 52.123 37.764 1.00 49.82 147 LYS B O 1
ATOM 2585 N N . SER B 1 151 ? 26.054 54.072 38.865 1.00 41.59 148 SER B N 1
ATOM 2586 C CA . SER B 1 151 ? 27.181 54.497 38.020 1.00 40.57 148 SER B CA 1
ATOM 2587 C C . SER B 1 151 ? 28.375 53.539 38.083 1.00 41.18 148 SER B C 1
ATOM 2588 O O . SER B 1 151 ? 28.968 53.203 37.055 1.00 38.44 148 SER B O 1
ATOM 2591 N N . LEU B 1 152 ? 28.734 53.127 39.300 1.00 39.85 149 LEU B N 1
ATOM 2592 C CA . LEU B 1 152 ? 29.810 52.170 39.494 1.00 40.69 149 LEU B CA 1
ATOM 2593 C C . LEU B 1 152 ? 29.528 50.893 38.728 1.00 46.12 149 LEU B C 1
ATOM 2594 O O . LEU B 1 152 ? 30.391 50.390 38.013 1.00 48.51 149 LEU B O 1
ATOM 2599 N N . LEU B 1 153 ? 28.318 50.367 38.894 1.00 46.62 150 LEU B N 1
ATOM 2600 C CA . LEU B 1 153 ? 27.902 49.169 38.187 1.00 39.52 150 LEU B CA 1
ATOM 2601 C C . LEU B 1 153 ? 27.974 49.383 36.678 1.00 45.27 150 LEU B C 1
ATOM 2602 O O . LEU B 1 153 ? 28.462 48.533 35.931 1.00 46.52 150 LEU B O 1
ATOM 2607 N N . SER B 1 154 ? 27.521 50.542 36.227 1.00 46.51 151 SER B N 1
ATOM 2608 C CA . SER B 1 154 ? 27.584 50.838 34.808 1.00 39.53 151 SER B CA 1
ATOM 2609 C C . SER B 1 154 ? 29.008 50.853 34.301 1.00 43.27 151 SER B C 1
ATOM 2610 O O . SER B 1 154 ? 29.319 50.144 33.354 1.00 50.95 151 SER B O 1
ATOM 2613 N N . GLY B 1 155 ? 29.865 51.661 34.922 1.00 49.76 152 GLY B N 1
ATOM 2614 C CA . GLY B 1 155 ? 31.247 51.801 34.485 1.00 50.01 152 GLY B CA 1
ATOM 2615 C C . GLY B 1 155 ? 31.967 50.463 34.411 1.00 49.63 152 GLY B C 1
ATOM 2616 O O . GLY B 1 155 ? 32.668 50.159 33.448 1.00 55.71 152 GLY B O 1
ATOM 2617 N N . VAL B 1 156 ? 31.778 49.649 35.437 1.00 40.69 153 VAL B N 1
ATOM 2618 C CA . VAL B 1 156 ? 32.410 48.349 35.503 1.00 41.95 153 VAL B CA 1
ATOM 2619 C C . VAL B 1 156 ? 31.782 47.389 34.494 1.00 46.75 153 VAL B C 1
ATOM 2620 O O . VAL B 1 156 ? 32.456 46.529 33.925 1.00 49.48 153 VAL B O 1
ATOM 2624 N N . SER B 1 157 ? 30.489 47.549 34.248 1.00 43.58 154 SER B N 1
ATOM 2625 C CA . SER B 1 157 ? 29.837 46.732 33.242 1.00 34.91 154 SER B CA 1
ATOM 2626 C C . SER B 1 157 ? 30.385 46.982 31.855 1.00 41.43 154 SER B C 1
ATOM 2627 O O . SER B 1 157 ? 30.364 46.096 30.996 1.00 48.22 154 SER B O 1
ATOM 2630 N N . SER B 1 158 ? 30.902 48.187 31.652 1.00 45.51 155 SER B N 1
ATOM 2631 C CA . SER B 1 158 ? 31.451 48.585 30.369 1.00 47.10 155 SER B CA 1
ATOM 2632 C C . SER B 1 158 ? 32.578 47.668 29.974 1.00 39.20 155 SER B C 1
ATOM 2633 O O . SER B 1 158 ? 32.642 47.189 28.857 1.00 41.47 155 SER B O 1
ATOM 2636 N N . SER B 1 159 ? 33.479 47.451 30.921 1.00 44.86 156 SER B N 1
ATOM 2637 C CA . SER B 1 159 ? 34.671 46.645 30.708 1.00 44.72 156 SER B CA 1
ATOM 2638 C C . SER B 1 159 ? 34.303 45.180 30.510 1.00 48.72 156 SER B C 1
ATOM 2639 O O . SER B 1 159 ? 34.907 44.484 29.689 1.00 41.82 156 SER B O 1
ATOM 2642 N N . ILE B 1 160 ? 33.315 44.730 31.283 1.00 41.87 157 ILE B N 1
ATOM 2643 C CA . ILE B 1 160 ? 32.810 43.383 31.187 1.00 43.13 157 ILE B CA 1
ATOM 2644 C C . ILE B 1 160 ? 32.102 43.163 29.849 1.00 51.82 157 ILE B C 1
ATOM 2645 O O . ILE B 1 160 ? 32.131 42.061 29.291 1.00 48.63 157 ILE B O 1
ATOM 2650 N N . ALA B 1 161 ? 31.510 44.222 29.310 1.00 48.78 158 ALA B N 1
ATOM 2651 C CA . ALA B 1 161 ? 30.895 44.139 27.991 1.00 48.20 158 ALA B CA 1
ATOM 2652 C C . ALA B 1 161 ? 31.923 43.755 26.935 1.00 49.05 158 ALA B C 1
ATOM 2653 O O . ALA B 1 161 ? 31.692 42.877 26.090 1.00 43.59 158 ALA B O 1
ATOM 2655 N N . ILE B 1 162 ? 33.064 44.424 26.983 1.00 43.51 159 ILE B N 1
ATOM 2656 C CA . ILE B 1 162 ? 34.098 44.193 25.992 1.00 48.63 159 ILE B CA 1
ATOM 2657 C C . ILE B 1 162 ? 34.836 42.878 26.236 1.00 46.40 159 ILE B C 1
ATOM 2658 O O . ILE B 1 162 ? 35.228 42.209 25.299 1.00 48.70 159 ILE B O 1
ATOM 2663 N N . ALA B 1 163 ? 34.968 42.476 27.493 1.00 47.73 160 ALA B N 1
ATOM 2664 C CA . ALA B 1 163 ? 35.510 41.154 27.803 1.00 49.30 160 ALA B CA 1
ATOM 2665 C C . ALA B 1 163 ? 34.679 40.017 27.185 1.00 52.01 160 ALA B C 1
ATOM 2666 O O . ALA B 1 163 ? 35.218 39.056 26.636 1.00 48.69 160 ALA B O 1
ATOM 2668 N N . VAL B 1 164 ? 33.361 40.124 27.286 1.00 53.41 161 VAL B N 1
ATOM 2669 C CA . VAL B 1 164 ? 32.489 39.105 26.730 1.00 55.50 161 VAL B CA 1
ATOM 2670 C C . VAL B 1 164 ? 32.430 39.191 25.202 1.00 55.45 161 VAL B C 1
ATOM 2671 O O . VAL B 1 164 ? 32.499 38.174 24.509 1.00 59.77 161 VAL B O 1
ATOM 2675 N N . SER B 1 165 ? 32.299 40.406 24.683 1.00 47.54 162 SER B N 1
ATOM 2676 C CA . SER B 1 165 ? 32.397 40.642 23.242 1.00 41.85 162 SER B CA 1
ATOM 2677 C C . SER B 1 165 ? 33.638 39.960 22.667 1.00 49.06 162 SER B C 1
ATOM 2678 O O . SER B 1 165 ? 33.557 39.273 21.657 1.00 51.48 162 SER B O 1
ATOM 2681 N N . ASN B 1 166 ? 34.784 40.159 23.320 1.00 52.23 163 ASN B N 1
ATOM 2682 C CA . ASN B 1 166 ? 36.053 39.592 22.870 1.00 53.31 163 ASN B CA 1
ATOM 2683 C C . ASN B 1 166 ? 36.020 38.074 22.910 1.00 57.63 163 ASN B C 1
ATOM 2684 O O . ASN B 1 166 ? 36.609 37.403 22.064 1.00 65.75 163 ASN B O 1
ATOM 2689 N N . ALA B 1 167 ? 35.352 37.535 23.917 1.00 47.65 164 ALA B N 1
ATOM 2690 C CA . ALA B 1 167 ? 35.345 36.102 24.104 1.00 49.82 164 ALA B CA 1
ATOM 2691 C C . ALA B 1 167 ? 34.583 35.474 22.941 1.00 64.71 164 ALA B C 1
ATOM 2692 O O . ALA B 1 167 ? 35.028 34.487 22.350 1.00 66.69 164 ALA B O 1
ATOM 2694 N N . LEU B 1 168 ? 33.443 36.077 22.614 1.00 61.53 165 LEU B N 1
ATOM 2695 C CA . LEU B 1 168 ? 32.619 35.674 21.484 1.00 50.25 165 LEU B CA 1
ATOM 2696 C C . LEU B 1 168 ? 33.354 35.793 20.140 1.00 62.21 165 LEU B C 1
ATOM 2697 O O . LEU B 1 168 ? 33.103 35.018 19.214 1.00 61.40 165 LEU B O 1
ATOM 2702 N N . ALA B 1 169 ? 34.249 36.771 20.025 1.00 66.28 166 ALA B N 1
ATOM 2703 C CA . ALA B 1 169 ? 35.036 36.931 18.806 1.00 65.69 166 ALA B CA 1
ATOM 2704 C C . ALA B 1 169 ? 36.031 35.774 18.642 1.00 69.83 166 ALA B C 1
ATOM 2705 O O . ALA B 1 169 ? 36.080 35.126 17.592 1.00 72.79 166 ALA B O 1
ATOM 2707 N N . TYR B 1 170 ? 36.809 35.516 19.691 1.00 63.64 167 TYR B N 1
ATOM 2708 C CA . TYR B 1 170 ? 37.749 34.397 19.709 1.00 66.38 167 TYR B CA 1
ATOM 2709 C C . TYR B 1 170 ? 37.071 33.047 19.480 1.00 63.58 167 TYR B C 1
ATOM 2710 O O . TYR B 1 170 ? 37.677 32.128 18.941 1.00 62.12 167 TYR B O 1
ATOM 2719 N N . GLU B 1 171 ? 35.814 32.938 19.889 1.00 63.26 168 GLU B N 1
ATOM 2720 C CA . GLU B 1 171 ? 35.069 31.701 19.734 1.00 72.68 168 GLU B CA 1
ATOM 2721 C C . GLU B 1 171 ? 34.781 31.457 18.257 1.00 75.89 168 GLU B C 1
ATOM 2722 O O . GLU B 1 171 ? 34.996 30.357 17.728 1.00 72.11 168 GLU B O 1
ATOM 2728 N N . GLU B 1 172 ? 34.291 32.504 17.606 1.00 75.80 169 GLU B N 1
ATOM 2729 C CA . GLU B 1 172 ? 34.024 32.485 16.185 1.00 77.25 169 GLU B CA 1
ATOM 2730 C C . GLU B 1 172 ? 35.340 32.182 15.470 1.00 83.84 169 GLU B C 1
ATOM 2731 O O . GLU B 1 172 ? 35.425 31.294 14.614 1.00 86.96 169 GLU B O 1
ATOM 2737 N N . LEU B 1 173 ? 36.373 32.916 15.865 1.00 76.43 170 LEU B N 1
ATOM 2738 C CA . LEU B 1 173 ? 37.699 32.788 15.296 1.00 64.66 170 LEU B CA 1
ATOM 2739 C C . LEU B 1 173 ? 38.230 31.363 15.328 1.00 61.02 170 LEU B C 1
ATOM 2740 O O . LEU B 1 173 ? 38.935 30.960 14.414 1.00 61.37 170 LEU B O 1
ATOM 2745 N N . ARG B 1 174 ? 37.928 30.608 16.383 1.00 62.18 171 ARG B N 1
ATOM 2746 C CA . ARG B 1 174 ? 38.459 29.250 16.473 1.00 73.24 171 ARG B CA 1
ATOM 2747 C C . ARG B 1 174 ? 37.594 28.257 15.718 1.00 81.34 171 ARG B C 1
ATOM 2748 O O . ARG B 1 174 ? 37.958 27.091 15.555 1.00 81.61 171 ARG B O 1
ATOM 2756 N N . GLN B 1 175 ? 36.456 28.734 15.235 1.00 84.30 172 GLN B N 1
ATOM 2757 C CA . GLN B 1 175 ? 35.634 27.925 14.348 1.00 88.50 172 GLN B CA 1
ATOM 2758 C C . GLN B 1 175 ? 36.078 28.118 12.903 1.00 81.96 172 GLN B C 1
ATOM 2759 O O . GLN B 1 175 ? 36.186 27.157 12.149 1.00 78.96 172 GLN B O 1
ATOM 2765 N N . ARG B 1 176 ? 36.366 29.362 12.533 1.00 80.90 173 ARG B N 1
ATOM 2766 C CA . ARG B 1 176 ? 36.878 29.674 11.206 1.00 78.37 173 ARG B CA 1
ATOM 2767 C C . ARG B 1 176 ? 38.269 29.094 10.992 1.00 86.23 173 ARG B C 1
ATOM 2768 O O . ARG B 1 176 ? 38.763 29.057 9.865 1.00 87.54 173 ARG B O 1
ATOM 2776 N N . GLU B 1 177 ? 38.905 28.660 12.076 1.00 92.24 174 GLU B N 1
ATOM 2777 C CA . GLU B 1 177 ? 40.233 28.065 11.996 1.00 96.35 174 GLU B CA 1
ATOM 2778 C C . GLU B 1 177 ? 40.169 26.749 11.231 1.00 105.29 174 GLU B C 1
ATOM 2779 O O . GLU B 1 177 ? 40.209 26.728 9.999 1.00 111.22 174 GLU B O 1
#

Solvent-accessible surface area: 17720 Å² total

B-factor: mean 60.71, std 21.11, range [24.73, 154.99]

Radius of gyration: 22.64 Å; Cα contacts (8 Å, |Δi|>4): 573; chains: 2; bounding box: 70×49×45 Å

Organism: Chlorobaculum tepidum (strain ATCC 49652 / DSM 12025 / NBRC 103806 / TLS) (NCBI:txid194439)

Foldseek 3Di:
DCLLVVLCVLVVLLVPPDDDQVSVVVNVVSVVSQDDFFWKWKWFDDLVVQKIATPYIDDDDADDVVVDRMDHCVPHQVNVCQQDPWKDKDWLVPRTPPDDCPRCVVSVRLVVRATIKMWAFADDPNGGTITMMGHHNDRDDDDVVSRVSVNVSSPSVSVSVVVVVVVVVVVVVD/DVLLVVLCVLLVLLVPPPDLQVSCVVNVVSVCVVDPFFWKWKWFADLVVQKIATDHIGPDDDDPVVPDRMDHCVPHQVNVCFQPLFKDKDWLVPRGPCPPPPSCPVSVVLVVVATMKMWAFQDDPNGGGITMMGHHNDRDDQDPVNRVSSNVSSPSVSVSVVVVVVVVVVVVVD

CATH classification: 3.30.450.40

Secondary structure (DSSP, 8-state):
-HHHHH--HHHHHHTT--SHHHHHHHHHHHHTTT---SEEEEEEEETTTTEEEEEE---S---STT--SEEE-TTSGGGGGTT--S-EEEETTTT-TTTTTTT-HHHHHHHHH--EEEEEEEEETTEEEEEEEEEESS-----HHHHHHHHHHHHHHHHHHHHHHHHHHHHTT-/-HHHHH--HHHHHHHH---HHHHHHHHHHHHTTT---SEEEEEEEETTTTEEEEEE---SPPPGGG--SEEE-TTSTTGGGTT--S-EEEETTTS-TTTTSTT-HHHHHHHHT--EEEEEEEEETTEEEEEEEEEESS-----HHHHHHHHHHHHHHHHHHHHHHHHHHHHH--

InterPro domains:
  IPR002078 RNA polymerase sigma factor 54 interaction domain [PF00158] (404-570)
  IPR002078 RNA polymerase sigma factor 54 interaction domain [PS50045] (404-633)
  IPR002197 DNA binding HTH domain, Fis-type [PF02954] (674-714)
  IPR003018 GAF domain [PF01590] (46-190)
  IPR003018 GAF domain [SM00065] (46-200)
  IPR003593 AAA+ ATPase domain [SM00382] (424-567)
  IPR009057 Homedomain-like superfamily [SSF46689] (617-716)
  IPR025662 Sigma-54 interaction domain, ATP-binding site 1 [PS00675] (428-441)
  IPR025943 Sigma-54 interaction domain, ATP-binding site 2 [PS00676] (490-505)
  IPR027417 P-loop containing nucleoside triphosphate hydrolase [G3DSA:3.40.50.300] (391-574)
  IPR027417 P-loop containing nucleoside triphosphate hydrolase [SSF52540] (403-645)
  IPR029016 GAF-like domain superfamily [G3DSA:3.30.450.40] (29-203)
  IPR058031 NorR-like, AAA+ ATPase lid domain [PF25601] (576-645)